Protein AF-A0A8H7DXT2-F1 (afdb_monomer_lite)

Organism: NCBI:txid364733

Foldseek 3Di:
DPDPPPPDDPVSVLVVLVVVQLVVLLVLLCVLLVVLVVVLVCQCPDDDPVSNVVCVVCVVVVSVVSSVVSSVQLSLQCLLLCQVVDPPDDPVNNVVSSVLSSQLVVLLVVLVVQQVVCVVVVHDRDAACASNDRVHHHDDLVVLLVPDPDDPDPVLNVLLVVQVVCCCPPVPLVVDDPRCSSSSSSSSNSVSVSVSVSVVVVVVVVVVVLVVLVVQLVVVCVVPNNVVSCVVRPHDDPDPDD

pLDDT: mean 84.99, std 12.22, range [34.53, 96.88]

Secondary structure (DSSP, 8-state):
--SSSSS--HHHHHHHHHHHHHHHHHHHHHHHTHHHHHHHHHHHH-S-HHHHHHHHHHTTHHHHHHHHHHHHHHHHHHHHTTTT-STT--HHHHHHHHHHHHHHHHHHHHHHHHHHHHHHHTPPPPP-B-SS-TTSBPPPHHHHHHTS---SSHHHHHHHHHHHHHHHHHT-TTTS-HHHHHHHHHHHHHHHHHHHHHHHHHHHHHHHHHHHHHHHHHHHHHHH-HHHHHHHSPPPPP----

Radius of gyration: 24.78 Å; chains: 1; bounding box: 60×45×76 Å

Sequence (242 aa):
DSITATTSSPLERLVSARKDRRDLLSRAALENCAFEHELQQTCFTAGSAAARARARMTMCREETKAFNRCYALQGKFLQALGYMSRSGSSDDDEERIQMHADKLYHRMMDYEAAVDRARRAGTPVPPLASVFEASRPSPSVQQLVELEPEPSSSGGRGLVEKKIRELQLRQGLEELPPHERELAVRAALQEAKMTYLYSEEMKEYAREMDGKRKERQRRLSRLVGEPIGRFVIPDPPPDQGR

Structure (mmCIF, N/CA/C/O backbone):
data_AF-A0A8H7DXT2-F1
#
_entry.id   AF-A0A8H7DXT2-F1
#
loop_
_atom_site.group_PDB
_atom_site.id
_atom_site.type_symbol
_atom_site.label_atom_id
_atom_site.label_alt_id
_atom_site.label_comp_id
_atom_site.label_asym_id
_atom_site.label_entity_id
_atom_site.label_seq_id
_atom_site.pdbx_PDB_ins_code
_atom_site.Cartn_x
_atom_site.Cartn_y
_atom_site.Cartn_z
_atom_site.occupancy
_atom_site.B_iso_or_equiv
_atom_site.auth_seq_id
_atom_site.auth_comp_id
_atom_site.auth_asym_id
_atom_site.auth_atom_id
_atom_site.pdbx_PDB_model_num
ATOM 1 N N . ASP A 1 1 ? -14.829 3.617 -26.866 1.00 37.56 1 ASP A N 1
ATOM 2 C CA . ASP A 1 1 ? -13.805 4.531 -26.311 1.00 37.56 1 ASP A CA 1
ATOM 3 C C . ASP A 1 1 ? -12.371 4.065 -26.583 1.00 37.56 1 ASP A C 1
ATOM 5 O O . ASP A 1 1 ? -11.654 3.712 -25.660 1.00 37.56 1 ASP A O 1
ATOM 9 N N . SER A 1 2 ? -11.919 4.043 -27.847 1.00 38.06 2 SER A N 1
ATOM 10 C CA . SER A 1 2 ? -10.643 3.397 -28.234 1.00 38.06 2 SER A CA 1
ATOM 11 C C . SER A 1 2 ? -9.581 4.333 -28.840 1.00 38.06 2 SER A C 1
ATOM 13 O O . SER A 1 2 ? -8.824 3.905 -29.709 1.00 38.06 2 SER A O 1
ATOM 15 N N . ILE A 1 3 ? -9.516 5.612 -28.442 1.00 44.31 3 ILE A N 1
ATOM 16 C CA . ILE A 1 3 ? -8.605 6.595 -29.084 1.00 44.31 3 ILE A CA 1
ATOM 17 C C . ILE A 1 3 ? -7.542 7.182 -28.127 1.00 44.31 3 ILE A C 1
ATOM 19 O O . ILE A 1 3 ? -6.693 7.958 -28.545 1.00 44.31 3 ILE A O 1
ATOM 23 N N . THR A 1 4 ? -7.473 6.769 -26.860 1.00 48.03 4 THR A N 1
ATOM 24 C CA . THR A 1 4 ? -6.449 7.274 -25.914 1.00 48.03 4 THR A CA 1
ATOM 25 C C . THR A 1 4 ? -5.217 6.377 -25.747 1.00 48.03 4 THR A C 1
ATOM 27 O O . THR A 1 4 ? -4.249 6.793 -25.117 1.00 48.03 4 THR A O 1
ATOM 30 N N . ALA A 1 5 ? -5.190 5.173 -26.329 1.00 48.84 5 ALA A N 1
ATOM 31 C CA . ALA A 1 5 ? -4.124 4.197 -26.072 1.00 48.84 5 ALA A CA 1
ATOM 32 C C . ALA A 1 5 ? -2.831 4.385 -26.902 1.00 48.84 5 ALA A C 1
ATOM 34 O O . ALA A 1 5 ? -1.834 3.723 -26.618 1.00 48.84 5 ALA A O 1
ATOM 35 N N . THR A 1 6 ? -2.797 5.266 -27.910 1.00 51.47 6 THR A N 1
ATOM 36 C CA . THR A 1 6 ? -1.750 5.198 -28.959 1.00 51.47 6 THR A CA 1
ATOM 37 C C . THR A 1 6 ? -0.654 6.274 -28.890 1.00 51.47 6 THR A C 1
ATOM 39 O O . THR A 1 6 ? 0.221 6.285 -29.750 1.00 51.47 6 THR A O 1
ATOM 42 N N . THR A 1 7 ? -0.627 7.166 -27.893 1.00 58.47 7 THR A N 1
ATOM 43 C CA . THR A 1 7 ? 0.374 8.263 -27.856 1.00 58.47 7 THR A CA 1
ATOM 44 C C . THR A 1 7 ? 1.426 8.163 -26.754 1.00 58.47 7 THR A C 1
ATOM 46 O O . THR A 1 7 ? 2.361 8.959 -26.765 1.00 58.47 7 THR A O 1
ATOM 49 N N . SER A 1 8 ? 1.320 7.220 -25.815 1.00 70.69 8 SER A N 1
ATOM 50 C CA . SER A 1 8 ? 2.284 7.124 -24.714 1.00 70.69 8 SER A CA 1
ATOM 51 C C . SER A 1 8 ? 3.566 6.399 -25.131 1.00 70.69 8 SER A C 1
ATOM 53 O O . SER A 1 8 ? 3.534 5.370 -25.814 1.00 70.69 8 SER A O 1
ATOM 55 N N . SER A 1 9 ? 4.722 6.921 -24.722 1.00 84.00 9 SER A N 1
ATOM 56 C CA . SER A 1 9 ? 6.011 6.245 -24.910 1.00 84.00 9 SER A CA 1
ATOM 57 C C . SER A 1 9 ? 6.075 4.941 -24.091 1.00 84.00 9 SER A C 1
ATOM 59 O O . SER A 1 9 ? 5.367 4.807 -23.090 1.00 84.00 9 SER A O 1
ATOM 61 N N . PRO A 1 10 ? 6.921 3.955 -24.454 1.00 84.06 10 PRO A N 1
ATOM 62 C CA . PRO A 1 10 ? 7.059 2.734 -23.656 1.00 84.06 10 PRO A CA 1
ATOM 63 C C . PRO A 1 10 ? 7.445 3.010 -22.193 1.00 84.06 10 PRO A C 1
ATOM 65 O O . PRO A 1 10 ? 6.931 2.350 -21.297 1.00 84.06 10 PRO A O 1
ATOM 68 N N . LEU A 1 11 ? 8.261 4.040 -21.941 1.00 86.06 11 LEU A N 1
ATOM 69 C CA . LEU A 1 11 ? 8.579 4.498 -20.587 1.00 86.06 11 LEU A CA 1
ATOM 70 C C . LEU A 1 11 ? 7.343 5.004 -19.837 1.00 86.06 11 LEU A C 1
ATOM 72 O O . LEU A 1 11 ? 7.128 4.643 -18.684 1.00 86.06 11 LEU A O 1
ATOM 76 N N . GLU A 1 12 ? 6.521 5.830 -20.484 1.00 86.94 12 GLU A N 1
ATOM 77 C CA . GLU A 1 12 ? 5.279 6.322 -19.884 1.00 86.94 12 GLU A CA 1
ATOM 78 C C . GLU A 1 12 ? 4.325 5.175 -19.564 1.00 86.94 12 GLU A C 1
ATOM 80 O O . GLU A 1 12 ? 3.683 5.211 -18.518 1.00 86.94 12 GLU A O 1
ATOM 85 N N . ARG A 1 13 ? 4.274 4.128 -20.396 1.00 86.69 13 ARG A N 1
ATOM 86 C CA . ARG A 1 13 ? 3.498 2.911 -20.106 1.00 86.69 13 ARG A CA 1
ATOM 87 C C . ARG A 1 13 ? 4.021 2.158 -18.884 1.00 86.69 13 ARG A C 1
ATOM 89 O O . ARG A 1 13 ? 3.226 1.770 -18.039 1.00 86.69 13 ARG A O 1
ATOM 96 N N . LEU A 1 14 ? 5.339 2.004 -18.744 1.00 85.94 14 LEU A N 1
ATOM 97 C CA . LEU A 1 14 ? 5.940 1.361 -17.566 1.00 85.94 14 LEU A CA 1
ATOM 98 C C . LEU A 1 14 ? 5.653 2.147 -16.276 1.00 85.94 14 LEU A C 1
ATOM 100 O O . LEU A 1 14 ? 5.284 1.574 -15.248 1.00 85.94 14 LEU A O 1
ATOM 104 N N . VAL A 1 15 ? 5.790 3.474 -16.329 1.00 88.44 15 VAL A N 1
ATOM 105 C CA . VAL A 1 15 ? 5.541 4.353 -15.177 1.00 88.44 15 VAL A CA 1
ATOM 106 C C . VAL A 1 15 ? 4.051 4.407 -14.827 1.00 88.44 15 VAL A C 1
ATOM 108 O O . VAL A 1 15 ? 3.703 4.297 -13.648 1.00 88.44 15 VAL A O 1
ATOM 111 N N . SER A 1 16 ? 3.172 4.545 -15.825 1.00 88.06 16 SER A N 1
ATOM 112 C CA . SER A 1 16 ? 1.715 4.546 -15.619 1.00 88.06 16 SER A CA 1
ATOM 113 C C . SER A 1 16 ? 1.228 3.214 -15.070 1.00 88.06 16 SER A C 1
ATOM 115 O O . SER A 1 16 ? 0.583 3.224 -14.033 1.00 88.06 16 SER A O 1
ATOM 117 N N . ALA A 1 17 ? 1.668 2.075 -15.612 1.00 86.00 17 ALA A N 1
ATOM 118 C CA . ALA A 1 17 ? 1.297 0.759 -15.087 1.00 86.00 17 ALA A CA 1
ATOM 119 C C . ALA A 1 17 ? 1.643 0.592 -13.595 1.00 86.00 17 ALA A C 1
ATOM 121 O O . ALA A 1 17 ? 0.887 -0.007 -12.827 1.00 86.00 17 ALA A O 1
ATOM 122 N N . ARG A 1 18 ? 2.778 1.145 -13.138 1.00 85.38 18 ARG A N 1
ATOM 123 C CA . ARG A 1 18 ? 3.129 1.146 -11.708 1.00 85.38 18 ARG A CA 1
ATOM 124 C C . ARG A 1 18 ? 2.197 2.035 -10.886 1.00 85.38 18 ARG A C 1
ATOM 126 O O . ARG A 1 18 ? 1.866 1.660 -9.761 1.00 85.38 18 ARG A O 1
ATOM 133 N N . LYS A 1 19 ? 1.832 3.208 -11.403 1.00 88.62 19 LYS A N 1
ATOM 134 C CA . LYS A 1 19 ? 0.911 4.134 -10.737 1.00 88.62 19 LYS A CA 1
ATOM 135 C C . LYS A 1 19 ? -0.495 3.540 -10.661 1.00 88.62 19 LYS A C 1
ATOM 137 O O . LYS A 1 19 ? -1.037 3.461 -9.566 1.00 88.62 19 LYS A O 1
ATOM 142 N N . ASP A 1 20 ? -1.006 3.032 -11.774 1.00 88.81 20 ASP A N 1
ATOM 143 C CA . ASP A 1 20 ? -2.335 2.432 -11.885 1.00 88.81 20 ASP A CA 1
ATOM 144 C C . ASP A 1 20 ? -2.491 1.270 -10.901 1.00 88.81 20 ASP A C 1
ATOM 146 O O . ASP A 1 20 ? -3.481 1.201 -10.180 1.00 88.81 20 ASP A O 1
ATOM 150 N N . ARG A 1 21 ? -1.458 0.426 -10.754 1.00 87.12 21 ARG A N 1
ATOM 151 C CA . ARG A 1 21 ? -1.446 -0.645 -9.745 1.00 87.12 21 ARG A CA 1
ATOM 152 C C . ARG A 1 21 ? -1.597 -0.122 -8.315 1.00 87.12 21 ARG A C 1
ATOM 154 O O . ARG A 1 21 ? -2.283 -0.737 -7.505 1.00 87.12 21 ARG A O 1
ATOM 161 N N . ARG A 1 22 ? -0.928 0.986 -7.977 1.00 88.06 22 ARG A N 1
ATOM 162 C CA . ARG A 1 22 ? -1.043 1.590 -6.639 1.00 88.06 22 ARG A CA 1
ATOM 163 C C . ARG A 1 22 ? -2.432 2.172 -6.425 1.00 88.06 22 ARG A C 1
ATOM 165 O O . ARG A 1 22 ? -2.999 1.961 -5.361 1.00 88.06 22 ARG A O 1
ATOM 172 N N . ASP A 1 23 ? -2.961 2.862 -7.427 1.00 91.25 23 ASP A N 1
ATOM 173 C CA . ASP A 1 23 ? -4.279 3.487 -7.354 1.00 91.25 23 ASP A CA 1
ATOM 174 C C . ASP A 1 23 ? -5.382 2.424 -7.221 1.00 91.25 23 ASP A C 1
ATOM 176 O O . ASP A 1 23 ? -6.296 2.588 -6.416 1.00 91.25 23 ASP A O 1
ATOM 180 N N . LEU A 1 24 ? -5.271 1.305 -7.939 1.00 90.31 24 LEU A N 1
ATOM 181 C CA . LEU A 1 24 ? -6.212 0.185 -7.854 1.00 90.31 24 LEU A CA 1
ATOM 182 C C . LEU A 1 24 ? -6.109 -0.570 -6.527 1.00 90.31 24 LEU A C 1
ATOM 184 O O . LEU A 1 24 ? -7.135 -0.839 -5.914 1.00 90.31 24 LEU A O 1
ATOM 188 N N . LEU A 1 25 ? -4.898 -0.820 -6.017 1.00 92.06 25 LEU A N 1
ATOM 189 C CA . LEU A 1 25 ? -4.721 -1.376 -4.670 1.00 92.06 25 LEU A CA 1
ATOM 190 C C . LEU A 1 25 ? -5.357 -0.472 -3.607 1.00 92.06 25 LEU A C 1
ATOM 192 O O . LEU A 1 25 ? -6.026 -0.959 -2.699 1.00 92.06 25 LEU A O 1
ATOM 196 N N . SER A 1 26 ? -5.175 0.844 -3.729 1.00 92.81 26 SER A N 1
ATOM 197 C CA . SER A 1 26 ? -5.815 1.821 -2.849 1.00 92.81 26 SER A CA 1
ATOM 198 C C . SER A 1 26 ? -7.339 1.793 -2.959 1.00 92.81 26 SER A C 1
ATOM 200 O O . SER A 1 26 ? -8.009 1.858 -1.934 1.00 92.81 26 SER A O 1
ATOM 202 N N . ARG A 1 27 ? -7.902 1.669 -4.164 1.00 93.62 27 ARG A N 1
ATOM 203 C CA . ARG A 1 27 ? -9.358 1.545 -4.352 1.00 93.62 27 ARG A CA 1
ATOM 204 C C . ARG A 1 27 ? -9.904 0.265 -3.727 1.00 93.62 27 ARG A C 1
ATOM 206 O O . ARG A 1 27 ? -10.811 0.359 -2.913 1.00 93.62 27 ARG A O 1
ATOM 213 N N . ALA A 1 28 ? -9.282 -0.878 -3.995 1.00 94.50 28 ALA A N 1
ATOM 214 C CA . ALA A 1 28 ? -9.661 -2.157 -3.400 1.00 94.50 28 ALA A CA 1
ATOM 215 C C . ALA A 1 28 ? -9.581 -2.129 -1.859 1.00 94.50 28 ALA A C 1
ATOM 217 O O . ALA A 1 28 ? -10.456 -2.637 -1.165 1.00 94.50 28 ALA A O 1
ATOM 218 N N . ALA A 1 29 ? -8.565 -1.469 -1.291 1.00 95.81 29 ALA A N 1
ATOM 219 C CA . ALA A 1 29 ? -8.479 -1.284 0.158 1.00 95.81 29 ALA A CA 1
ATOM 220 C C . ALA A 1 29 ? -9.603 -0.386 0.712 1.00 95.81 29 ALA A C 1
ATOM 222 O O . ALA A 1 29 ? -10.050 -0.609 1.833 1.00 95.81 29 ALA A O 1
ATOM 223 N N . LEU A 1 30 ? -10.059 0.624 -0.040 1.00 95.50 30 LEU A N 1
ATOM 224 C CA . LEU A 1 30 ? -11.216 1.445 0.343 1.00 95.50 30 LEU A CA 1
ATOM 225 C C . LEU A 1 30 ? -12.525 0.659 0.260 1.00 95.50 30 LEU A C 1
ATOM 227 O O . LEU A 1 30 ? -13.366 0.822 1.138 1.00 95.50 30 LEU A O 1
ATOM 231 N N . GLU A 1 31 ? -12.684 -0.185 -0.759 1.00 94.38 31 GLU A N 1
ATOM 232 C CA . GLU A 1 31 ? -13.850 -1.059 -0.932 1.00 94.38 31 GLU A CA 1
ATOM 233 C C . GLU A 1 31 ? -13.980 -2.031 0.247 1.00 94.38 31 GLU A C 1
ATOM 235 O O . GLU A 1 31 ? -15.042 -2.104 0.864 1.00 94.38 31 GLU A O 1
ATOM 240 N N . ASN A 1 32 ? -12.875 -2.665 0.655 1.00 95.06 32 ASN A N 1
ATOM 241 C CA . ASN A 1 32 ? -12.851 -3.531 1.838 1.00 95.06 32 ASN A CA 1
ATOM 242 C C . ASN A 1 32 ? -13.136 -2.778 3.155 1.00 95.06 32 ASN A C 1
ATOM 244 O O . ASN A 1 32 ? -13.603 -3.386 4.110 1.00 95.06 32 ASN A O 1
ATOM 248 N N . CYS A 1 33 ? -12.861 -1.471 3.220 1.00 96.75 33 CYS A N 1
ATOM 249 C CA . CYS A 1 33 ? -13.047 -0.633 4.415 1.00 96.75 33 CYS A CA 1
ATOM 250 C C . CYS A 1 33 ? -14.248 0.317 4.309 1.00 96.75 33 CYS A C 1
ATOM 252 O O . CYS A 1 33 ? -14.275 1.377 4.951 1.00 96.75 33 CYS A O 1
ATOM 254 N N . ALA A 1 34 ? -15.218 -0.007 3.449 1.00 95.75 34 ALA A N 1
ATOM 255 C CA . ALA A 1 34 ? -16.343 0.874 3.161 1.00 95.75 34 ALA A CA 1
ATOM 256 C C . ALA A 1 34 ? -17.169 1.191 4.419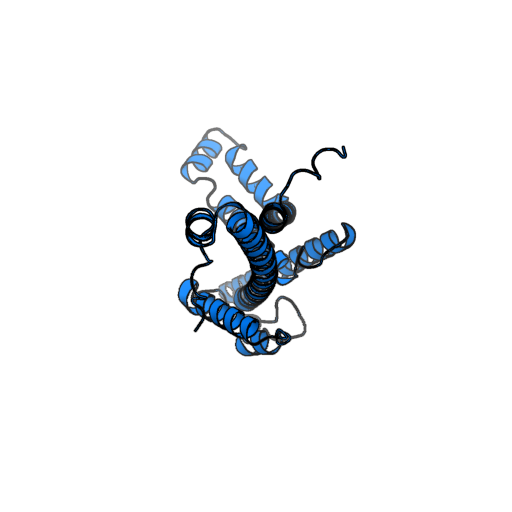 1.00 95.75 34 ALA A C 1
ATOM 258 O O . ALA A 1 34 ? -17.600 2.332 4.593 1.00 95.75 34 ALA A O 1
ATOM 259 N N . PHE A 1 35 ? -17.329 0.225 5.328 1.00 94.50 35 PHE A N 1
ATOM 260 C CA . PHE A 1 35 ? -18.087 0.406 6.568 1.00 94.50 35 PHE A CA 1
ATOM 261 C C . PHE A 1 35 ? -17.374 1.322 7.568 1.00 94.50 35 PHE A C 1
ATOM 263 O O . PHE A 1 35 ? -17.993 2.215 8.149 1.00 94.50 35 PHE A O 1
ATOM 270 N N . GLU A 1 36 ? -16.064 1.165 7.755 1.00 95.31 36 GLU A N 1
ATOM 271 C CA . GLU A 1 36 ? -15.268 2.051 8.607 1.00 95.31 36 GLU A CA 1
ATOM 272 C C . GLU A 1 36 ? -15.258 3.475 8.049 1.00 95.31 36 GLU A C 1
ATOM 274 O O . GLU A 1 36 ? -15.327 4.446 8.809 1.00 95.31 36 GLU A O 1
ATOM 279 N N . HIS A 1 37 ? -15.208 3.603 6.721 1.00 95.81 37 HIS A N 1
ATOM 280 C CA . HIS A 1 37 ? -15.310 4.891 6.053 1.00 95.81 37 HIS A CA 1
ATOM 281 C C . HIS A 1 37 ? -16.692 5.526 6.265 1.00 95.81 37 HIS A C 1
ATOM 283 O O . HIS A 1 37 ? -16.775 6.702 6.618 1.00 95.81 37 HIS A O 1
ATOM 289 N N . GLU A 1 38 ? -17.780 4.763 6.127 1.00 95.75 38 GLU A N 1
ATOM 290 C CA . GLU A 1 38 ? -19.138 5.238 6.415 1.00 95.75 38 GLU A CA 1
ATOM 291 C C . GLU A 1 38 ? -19.276 5.701 7.871 1.00 95.75 38 GLU A C 1
ATOM 293 O O . GLU A 1 38 ? -19.819 6.780 8.125 1.00 95.75 38 GLU A O 1
ATOM 298 N N . LEU A 1 39 ? -18.741 4.942 8.831 1.00 94.38 39 LEU A N 1
ATOM 299 C CA . LEU A 1 39 ? -18.770 5.304 10.248 1.00 94.38 39 LEU A CA 1
ATOM 300 C C . LEU A 1 39 ? -18.019 6.618 10.509 1.00 94.38 39 LEU A C 1
ATOM 302 O O . LEU A 1 39 ? -18.514 7.494 11.225 1.00 94.38 39 LEU A O 1
ATOM 306 N N . GLN A 1 40 ? -16.856 6.793 9.878 1.00 94.50 40 GLN A N 1
ATOM 307 C CA . GLN A 1 40 ? -16.091 8.036 9.944 1.00 94.50 40 GLN A CA 1
ATOM 308 C C . GLN A 1 40 ? -16.882 9.219 9.367 1.00 94.50 40 GLN A C 1
ATOM 310 O O . GLN A 1 40 ? -16.983 10.265 10.015 1.00 94.50 40 GLN A O 1
ATOM 315 N N . GLN A 1 41 ? -17.477 9.065 8.181 1.00 93.56 41 GLN A N 1
ATOM 316 C CA . GLN A 1 41 ? -18.292 10.114 7.555 1.00 93.56 41 GLN A CA 1
ATOM 317 C C . GLN A 1 41 ? -19.530 10.449 8.392 1.00 93.56 41 GLN A C 1
ATOM 319 O O . GLN A 1 41 ? -19.884 11.621 8.570 1.00 93.56 41 GLN A O 1
ATOM 324 N N . THR A 1 42 ? -20.160 9.427 8.963 1.00 93.75 42 THR A N 1
ATOM 325 C CA . THR A 1 42 ? -21.311 9.570 9.854 1.00 93.75 42 THR A CA 1
ATOM 326 C C . THR A 1 42 ? -20.928 10.351 11.106 1.00 93.75 42 THR A C 1
ATOM 328 O O . THR A 1 42 ? -21.669 11.245 11.500 1.00 93.75 42 THR A O 1
ATOM 331 N N . CYS A 1 43 ? -19.748 10.129 11.691 1.00 93.25 43 CYS A N 1
ATOM 332 C CA . CYS A 1 43 ? -19.295 10.919 12.840 1.00 93.25 43 CYS A CA 1
ATOM 333 C C . CYS A 1 43 ? -19.206 12.427 12.530 1.00 93.25 43 CYS A C 1
ATOM 335 O O . CYS A 1 43 ? -19.589 13.259 13.358 1.00 93.25 43 CYS A O 1
ATOM 337 N N . PHE A 1 44 ? -18.758 12.808 11.330 1.00 91.81 44 PHE A N 1
ATOM 338 C CA . PHE A 1 44 ? -18.662 14.222 10.952 1.00 91.81 44 PHE A CA 1
ATOM 339 C C . PHE A 1 44 ? -20.014 14.867 10.634 1.00 91.81 44 PHE A C 1
ATOM 341 O O . PHE A 1 44 ? -20.178 16.081 10.814 1.00 91.81 44 PHE A O 1
ATOM 348 N N . THR A 1 45 ? -20.969 14.083 10.136 1.00 89.56 45 THR A N 1
ATOM 349 C CA . THR A 1 45 ? -22.216 14.608 9.563 1.00 89.56 45 THR A CA 1
ATOM 350 C C . THR A 1 45 ? -23.440 14.407 10.454 1.00 89.56 45 THR A C 1
ATOM 352 O O . THR A 1 45 ? -24.348 15.242 10.427 1.00 89.56 45 THR A O 1
ATOM 355 N N . ALA A 1 46 ? -23.468 13.366 11.285 1.00 85.25 46 ALA A N 1
ATOM 356 C CA . ALA A 1 46 ? -24.640 12.978 12.057 1.00 85.25 46 ALA A CA 1
ATOM 357 C C . ALA A 1 46 ? -24.746 13.680 13.424 1.00 85.25 46 ALA A C 1
ATOM 359 O O . ALA A 1 46 ? -23.773 14.143 14.021 1.00 85.25 46 ALA A O 1
ATOM 360 N N . GLY A 1 47 ? -25.975 13.724 13.947 1.00 83.75 47 GLY A N 1
ATOM 361 C CA . GLY A 1 47 ? -26.273 14.122 15.323 1.00 83.75 47 GLY A CA 1
ATOM 362 C C . GLY A 1 47 ? -26.610 15.603 15.551 1.00 83.75 47 GLY A C 1
ATOM 363 O O . GLY A 1 47 ? -26.719 16.430 14.638 1.00 83.75 47 GLY A O 1
ATOM 364 N N . SER A 1 48 ? -26.817 15.935 16.829 1.00 87.81 48 SER A N 1
ATOM 365 C CA . SER A 1 48 ? -27.149 17.290 17.286 1.00 87.81 48 SER A CA 1
ATOM 366 C C . SER A 1 48 ? -25.998 18.277 17.045 1.00 87.81 48 SER A C 1
ATOM 368 O O . SER A 1 48 ? -24.856 17.889 16.803 1.00 87.81 48 SER A O 1
ATOM 370 N N . ALA A 1 49 ? -26.268 19.583 17.139 1.00 90.00 49 ALA A N 1
ATOM 371 C CA . ALA A 1 49 ? -25.225 20.604 16.995 1.00 90.00 49 ALA A CA 1
ATOM 372 C C . ALA A 1 49 ? -24.066 20.410 17.996 1.00 90.00 49 ALA A C 1
ATOM 374 O O . ALA A 1 49 ? -22.906 20.598 17.632 1.00 90.00 49 ALA A O 1
ATOM 375 N N . ALA A 1 50 ? -24.368 19.960 19.219 1.00 88.69 50 ALA A N 1
ATOM 376 C CA . ALA A 1 50 ? -23.367 19.624 20.230 1.00 88.69 50 ALA A CA 1
ATOM 377 C C . ALA A 1 50 ? -22.535 18.387 19.845 1.00 88.69 50 ALA A C 1
ATOM 379 O O . ALA A 1 50 ? -21.318 18.389 20.024 1.00 88.69 50 ALA A O 1
ATOM 380 N N . ALA A 1 51 ? -23.164 17.357 19.264 1.00 86.94 51 ALA A N 1
ATOM 381 C CA . ALA A 1 51 ? -22.459 16.175 18.767 1.00 86.94 51 ALA A CA 1
ATOM 382 C C . ALA A 1 51 ? -21.510 16.533 17.614 1.00 86.94 51 ALA A C 1
ATOM 384 O O . ALA A 1 51 ? -20.334 16.184 17.663 1.00 86.94 51 ALA A O 1
ATOM 385 N N . ARG A 1 52 ? -21.968 17.337 16.647 1.00 89.06 52 ARG A N 1
ATOM 386 C CA . ARG A 1 52 ? -21.129 17.831 15.541 1.00 89.06 52 ARG A CA 1
ATOM 387 C C . ARG A 1 52 ? -19.994 18.739 16.017 1.00 89.06 52 ARG A C 1
ATOM 389 O O . ARG A 1 52 ? -18.896 18.690 15.468 1.00 89.06 52 ARG A O 1
ATOM 396 N N . ALA A 1 53 ? -20.226 19.553 17.049 1.00 90.44 53 ALA A N 1
ATOM 397 C CA . ALA A 1 53 ? -19.166 20.340 17.675 1.00 90.44 53 ALA A CA 1
ATOM 398 C C . ALA A 1 53 ? -18.107 19.429 18.318 1.00 90.44 53 ALA A C 1
ATOM 400 O O . ALA A 1 53 ? -16.919 19.594 18.047 1.00 90.44 53 ALA A O 1
ATOM 401 N N . ARG A 1 54 ? -18.527 18.412 19.083 1.00 89.12 54 ARG A N 1
ATOM 402 C CA . ARG A 1 54 ? -17.619 17.418 19.678 1.00 89.12 54 ARG A CA 1
ATOM 403 C C . ARG A 1 54 ? -16.850 16.627 18.615 1.00 89.12 54 ARG A C 1
ATOM 405 O O . ARG A 1 54 ? -15.643 16.441 18.765 1.00 89.12 54 ARG A O 1
ATOM 412 N N . ALA A 1 55 ? -17.516 16.205 17.544 1.00 90.69 55 ALA A N 1
ATOM 413 C CA . ALA A 1 55 ? -16.907 15.497 16.422 1.00 90.69 55 ALA A CA 1
ATOM 414 C C . ALA A 1 55 ? -15.799 16.331 15.765 1.00 90.69 55 ALA A C 1
ATOM 416 O O . ALA A 1 55 ? -14.699 15.832 15.565 1.00 90.69 55 ALA A O 1
ATOM 417 N N . ARG A 1 56 ? -16.034 17.630 15.531 1.00 88.88 56 ARG A N 1
ATOM 418 C CA . ARG A 1 56 ? -15.008 18.554 15.011 1.00 88.88 56 ARG A CA 1
ATOM 419 C C . ARG A 1 56 ? -13.877 18.813 16.001 1.00 88.88 56 ARG A C 1
ATOM 421 O O . ARG A 1 56 ? -12.724 18.843 15.597 1.00 88.88 56 ARG A O 1
ATOM 428 N N . MET A 1 57 ? -14.180 18.966 17.290 1.00 92.75 57 MET A N 1
ATOM 429 C CA . MET A 1 57 ? -13.151 19.172 18.320 1.00 92.75 57 MET A CA 1
ATOM 430 C C . MET A 1 57 ? -12.235 17.956 18.483 1.00 92.75 57 MET A C 1
ATOM 432 O O . MET A 1 57 ? -11.045 18.106 18.733 1.00 92.75 57 MET A O 1
ATOM 436 N N . THR A 1 58 ? -12.789 16.752 18.354 1.00 92.19 58 THR A N 1
ATOM 437 C CA . THR A 1 58 ? -12.040 15.491 18.474 1.00 92.19 58 THR A CA 1
ATOM 438 C C . THR A 1 58 ? -11.566 14.947 17.131 1.00 92.19 58 THR A C 1
ATOM 440 O O . THR A 1 58 ? -10.841 13.958 17.110 1.00 92.19 58 THR A O 1
ATOM 443 N N . MET A 1 59 ? -11.961 15.579 16.023 1.00 92.69 59 MET A N 1
ATOM 444 C CA . MET A 1 59 ? -11.723 15.128 14.651 1.00 92.69 59 MET A CA 1
ATOM 445 C C . MET A 1 59 ? -12.115 13.662 14.416 1.00 92.69 59 MET A C 1
ATOM 447 O O . MET A 1 59 ? -11.413 12.951 13.701 1.00 92.69 59 MET A O 1
ATOM 451 N N . CYS A 1 60 ? -13.205 13.198 15.044 1.00 94.06 60 CYS A N 1
ATOM 452 C CA . CYS A 1 60 ? -13.661 11.803 14.961 1.00 94.06 60 CYS A CA 1
ATOM 453 C C . CYS A 1 60 ? -12.510 10.807 15.167 1.00 94.06 60 CYS A C 1
ATOM 455 O O . CYS A 1 60 ? -12.229 9.965 14.313 1.00 94.06 60 CYS A O 1
ATOM 457 N N . ARG A 1 61 ? -11.734 11.000 16.244 1.00 94.31 61 ARG A N 1
ATOM 458 C CA . ARG A 1 61 ? -10.443 10.325 16.441 1.00 94.31 61 ARG A CA 1
ATOM 459 C C . ARG A 1 61 ? -10.552 8.802 16.418 1.00 94.31 61 ARG A C 1
ATOM 461 O O . ARG A 1 61 ? -9.664 8.163 15.861 1.00 94.31 61 ARG A O 1
ATOM 468 N N . GLU A 1 62 ? -11.594 8.236 17.018 1.00 93.75 62 GLU A N 1
ATOM 469 C CA . GLU A 1 62 ? -11.760 6.781 17.113 1.00 93.75 62 GLU A CA 1
ATOM 470 C C . GLU A 1 62 ? -12.146 6.181 15.758 1.00 93.75 62 GLU A C 1
ATOM 472 O O . GLU A 1 62 ? -11.493 5.251 15.288 1.00 93.75 62 GLU A O 1
ATOM 477 N N . GLU A 1 63 ? -13.122 6.776 15.077 1.00 94.38 63 GLU A N 1
ATOM 478 C CA . GLU A 1 63 ? -13.590 6.352 13.757 1.00 94.38 63 GLU A CA 1
ATOM 479 C C . GLU A 1 63 ? -12.489 6.532 12.704 1.00 94.38 63 GLU A C 1
ATOM 481 O O . GLU A 1 63 ? -12.222 5.639 11.905 1.00 94.38 63 GLU A O 1
ATOM 486 N N . THR A 1 64 ? -11.760 7.650 12.763 1.00 95.44 64 THR A N 1
ATOM 487 C CA . THR A 1 64 ? -10.602 7.915 11.898 1.00 95.44 64 THR A CA 1
ATOM 488 C C . THR A 1 64 ? -9.474 6.922 12.150 1.00 95.44 64 THR A C 1
ATOM 490 O O . THR A 1 64 ? -8.827 6.466 11.208 1.00 95.44 64 THR A O 1
ATOM 493 N N . LYS A 1 65 ? -9.218 6.560 13.412 1.00 95.38 65 LYS A N 1
ATOM 494 C CA . LYS A 1 65 ? -8.217 5.544 13.751 1.00 95.38 65 LYS A CA 1
ATOM 495 C C . LYS A 1 65 ? -8.630 4.171 13.220 1.00 95.38 65 LYS A C 1
ATOM 497 O O . LYS A 1 65 ? -7.773 3.480 12.673 1.00 95.38 65 LYS A O 1
ATOM 502 N N . ALA A 1 66 ? -9.902 3.795 13.353 1.00 94.69 66 ALA A N 1
ATOM 503 C CA . ALA A 1 66 ? -10.433 2.539 12.830 1.00 94.69 66 ALA A CA 1
ATOM 504 C C . ALA A 1 66 ? -10.316 2.471 11.300 1.00 94.69 66 ALA A C 1
ATOM 506 O O . ALA A 1 66 ? -9.718 1.529 10.782 1.00 94.69 66 ALA A O 1
ATOM 507 N N . PHE A 1 67 ? -10.760 3.515 10.593 1.00 96.50 67 PHE A N 1
ATOM 508 C CA . PHE A 1 67 ? -10.649 3.608 9.137 1.00 96.50 67 PHE A CA 1
ATOM 509 C C . PHE A 1 67 ? -9.195 3.550 8.657 1.00 96.50 67 PHE A C 1
ATOM 511 O O . PHE A 1 67 ? -8.850 2.702 7.836 1.00 96.50 67 PHE A O 1
ATOM 518 N N . ASN A 1 68 ? -8.310 4.387 9.211 1.00 95.81 68 ASN A N 1
ATOM 519 C CA . ASN A 1 68 ? -6.898 4.399 8.818 1.00 95.81 68 ASN A CA 1
ATOM 520 C C . ASN A 1 68 ? -6.231 3.041 9.052 1.00 95.81 68 ASN A C 1
ATOM 522 O O . ASN A 1 68 ? -5.384 2.615 8.266 1.00 95.81 68 ASN A O 1
ATOM 526 N N . ARG A 1 69 ? -6.610 2.363 10.139 1.00 94.56 69 ARG A N 1
ATOM 527 C CA . ARG A 1 69 ? -6.113 1.032 10.464 1.00 94.56 69 ARG A CA 1
ATOM 528 C C . ARG A 1 69 ? -6.608 -0.012 9.470 1.00 94.56 69 ARG A C 1
ATOM 530 O O . ARG A 1 69 ? -5.779 -0.767 8.967 1.00 94.56 69 ARG A O 1
ATOM 537 N N . CYS A 1 70 ? -7.909 -0.041 9.178 1.00 96.62 70 CYS A N 1
ATOM 538 C CA . CYS A 1 70 ? -8.469 -0.923 8.158 1.00 96.62 70 CYS A CA 1
ATOM 539 C C . CYS A 1 70 ? -7.754 -0.696 6.823 1.00 96.62 70 CYS A C 1
ATOM 541 O O . CYS A 1 70 ? -7.148 -1.620 6.286 1.00 96.62 70 CYS A O 1
ATOM 543 N N . TYR A 1 71 ? -7.700 0.554 6.358 1.00 96.88 71 TYR A N 1
ATOM 544 C CA . TYR A 1 71 ? -7.118 0.914 5.068 1.00 96.88 71 TYR A CA 1
ATOM 545 C C . TYR A 1 71 ? -5.640 0.506 4.951 1.00 96.88 71 TYR A C 1
ATOM 547 O O . TYR A 1 71 ? -5.223 -0.093 3.957 1.00 96.88 71 TYR A O 1
ATOM 555 N N . ALA A 1 72 ? -4.839 0.770 5.989 1.00 94.75 72 ALA A N 1
ATOM 556 C CA . ALA A 1 72 ? -3.425 0.406 5.998 1.00 94.75 72 ALA A CA 1
ATOM 557 C C . ALA A 1 72 ? -3.201 -1.116 6.002 1.00 94.75 72 ALA A C 1
ATOM 559 O O . ALA A 1 72 ? -2.286 -1.604 5.334 1.00 94.75 72 ALA A O 1
ATOM 560 N N . LEU A 1 73 ? -4.008 -1.871 6.752 1.00 95.25 73 LEU A N 1
ATOM 561 C CA . LEU A 1 73 ? -3.878 -3.326 6.841 1.00 95.25 73 LEU A CA 1
ATOM 562 C C . LEU A 1 73 ? -4.411 -4.021 5.588 1.00 95.25 73 LEU A C 1
ATOM 564 O O . LEU A 1 73 ? -3.718 -4.884 5.055 1.00 95.25 73 LEU A O 1
ATOM 568 N N . GLN A 1 74 ? -5.569 -3.608 5.072 1.00 96.44 74 GLN A N 1
ATOM 569 C CA . GLN A 1 74 ? -6.134 -4.128 3.824 1.00 96.44 74 GLN A CA 1
ATOM 570 C C . GLN A 1 74 ? -5.184 -3.890 2.649 1.00 96.44 74 GLN A C 1
ATOM 572 O O . GLN A 1 74 ? -4.903 -4.817 1.892 1.00 96.44 74 GLN A O 1
ATOM 577 N N . GLY A 1 75 ? -4.573 -2.703 2.558 1.00 95.56 75 GLY A N 1
ATOM 578 C CA . GLY A 1 75 ? -3.533 -2.437 1.563 1.00 95.56 75 GLY A CA 1
ATOM 579 C C . GLY A 1 75 ? -2.353 -3.413 1.659 1.00 95.56 75 GLY A C 1
ATOM 580 O O . GLY A 1 75 ? -1.896 -3.932 0.641 1.00 95.56 75 GLY A O 1
ATOM 581 N N . LYS A 1 76 ? -1.894 -3.737 2.878 1.00 94.88 76 LYS A N 1
ATOM 582 C CA . LYS A 1 76 ? -0.841 -4.746 3.091 1.00 94.88 76 LYS A CA 1
ATOM 583 C C . LYS A 1 76 ? -1.307 -6.163 2.761 1.00 94.88 76 LYS A C 1
ATOM 585 O O . LYS A 1 76 ? -0.503 -6.925 2.235 1.00 94.88 76 LYS A O 1
ATOM 590 N N . PHE A 1 77 ? -2.557 -6.532 3.050 1.00 96.44 77 PHE A N 1
ATOM 591 C CA . PHE A 1 77 ? -3.091 -7.858 2.720 1.00 96.44 77 PHE A CA 1
ATOM 592 C C . PHE A 1 77 ? -3.195 -8.047 1.212 1.00 96.44 77 PHE A C 1
ATOM 594 O O . PHE A 1 77 ? -2.664 -9.024 0.690 1.00 96.44 77 PHE A O 1
ATOM 601 N N . LEU A 1 78 ? -3.787 -7.082 0.506 1.00 95.50 78 LEU A N 1
ATOM 602 C CA . LEU A 1 78 ? -3.857 -7.070 -0.955 1.00 95.50 78 LEU A CA 1
ATOM 603 C C . LEU A 1 78 ? -2.455 -7.140 -1.568 1.00 95.50 78 LEU A C 1
ATOM 605 O O . LEU A 1 78 ? -2.201 -7.948 -2.462 1.00 95.50 78 LEU A O 1
ATOM 609 N N . GLN A 1 79 ? -1.513 -6.355 -1.036 1.00 93.19 79 GLN A N 1
ATOM 610 C CA . GLN A 1 79 ? -0.117 -6.407 -1.453 1.00 93.19 79 GLN A CA 1
ATOM 611 C C . GLN A 1 79 ? 0.498 -7.789 -1.208 1.00 93.19 79 GLN A C 1
ATOM 613 O O . GLN A 1 79 ? 1.063 -8.359 -2.131 1.00 93.19 79 GLN A O 1
ATOM 618 N N . ALA A 1 80 ? 0.373 -8.354 -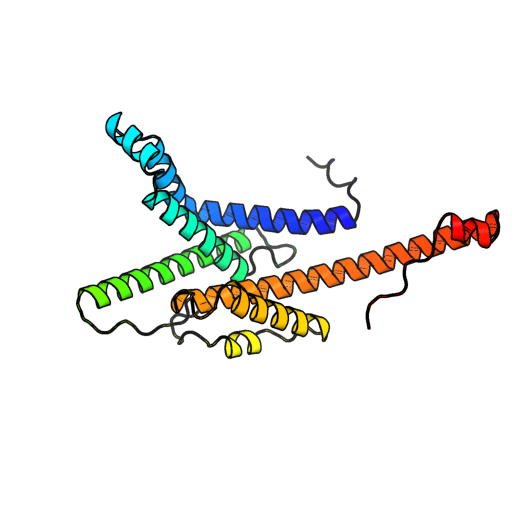0.006 1.00 93.00 80 ALA A N 1
ATOM 619 C CA . ALA A 1 80 ? 0.933 -9.659 0.350 1.00 93.00 80 ALA A CA 1
ATOM 620 C C . ALA A 1 80 ? 0.333 -10.816 -0.467 1.00 93.00 80 ALA A C 1
ATOM 622 O O . ALA A 1 80 ? 1.033 -11.780 -0.764 1.00 93.00 80 ALA A O 1
ATOM 623 N N . LEU A 1 81 ? -0.939 -10.715 -0.858 1.00 92.25 81 LEU A N 1
ATOM 624 C CA . LEU A 1 81 ? -1.615 -11.679 -1.733 1.00 92.25 81 LEU A CA 1
ATOM 625 C C . LEU A 1 81 ? -1.262 -11.496 -3.217 1.00 92.25 81 LEU A C 1
ATOM 627 O O . LEU A 1 81 ? -1.663 -12.303 -4.052 1.00 92.25 81 LEU A O 1
ATOM 631 N N . GLY A 1 82 ? -0.504 -10.452 -3.558 1.00 88.25 82 GLY A N 1
ATOM 632 C CA . GLY A 1 82 ? -0.091 -10.177 -4.926 1.00 88.25 82 GLY A CA 1
ATOM 633 C C . GLY A 1 82 ? -1.209 -9.627 -5.806 1.00 88.25 82 GLY A C 1
ATOM 634 O O . GLY A 1 82 ? -1.192 -9.881 -7.014 1.00 88.25 82 GLY A O 1
ATOM 635 N N . TYR A 1 83 ? -2.139 -8.857 -5.234 1.00 86.31 83 TYR A N 1
ATOM 636 C CA . TYR A 1 83 ? -3.147 -8.117 -5.994 1.00 86.31 83 TYR A CA 1
ATOM 637 C C . TYR A 1 83 ? -2.475 -7.354 -7.147 1.00 86.31 83 TYR A C 1
ATOM 639 O O . TYR A 1 83 ? -1.504 -6.619 -6.939 1.00 86.31 83 TYR A O 1
ATOM 647 N N . MET A 1 84 ? -2.934 -7.606 -8.378 1.00 74.88 84 MET A N 1
ATOM 648 C CA . MET A 1 84 ? -2.399 -7.014 -9.614 1.00 74.88 84 MET A CA 1
ATOM 649 C C . MET A 1 84 ? -0.896 -7.226 -9.890 1.00 74.88 84 MET A C 1
ATOM 651 O O . MET A 1 84 ? -0.261 -6.472 -10.638 1.00 74.88 84 MET A O 1
ATOM 655 N N . SER A 1 85 ? -0.293 -8.255 -9.294 1.00 73.56 85 SER A N 1
ATOM 656 C CA . SER A 1 85 ? 1.073 -8.678 -9.633 1.00 73.56 85 SER A CA 1
ATOM 657 C C . SER A 1 85 ? 1.134 -9.557 -10.887 1.00 73.56 85 SER A C 1
ATOM 659 O O . SER A 1 85 ? 2.198 -9.679 -11.492 1.00 73.56 85 SER A O 1
ATOM 661 N N . ARG A 1 86 ? 0.000 -10.143 -11.300 1.00 70.00 86 ARG A N 1
ATOM 662 C CA . ARG A 1 86 ? -0.110 -11.029 -12.464 1.00 70.00 86 ARG A CA 1
ATOM 663 C C . ARG A 1 86 ? -0.725 -10.289 -13.653 1.00 70.00 86 ARG A C 1
ATOM 665 O O . ARG A 1 86 ? -1.859 -9.815 -13.577 1.00 70.00 86 ARG A O 1
ATOM 672 N N . SER A 1 87 ? 0.017 -10.210 -14.755 1.00 66.94 87 SER A N 1
ATOM 673 C CA . SER A 1 87 ? -0.476 -9.658 -16.022 1.00 66.94 87 SER A CA 1
ATOM 674 C C . SER A 1 87 ? -1.686 -10.458 -16.515 1.00 66.94 87 SER A C 1
ATOM 676 O O . SER A 1 87 ? -1.609 -11.683 -16.598 1.00 66.94 87 SER A O 1
ATOM 678 N N . GLY A 1 88 ? -2.790 -9.777 -16.839 1.00 68.19 88 GLY A N 1
ATOM 679 C CA . GLY A 1 88 ? -4.024 -10.421 -17.308 1.00 68.19 88 GLY A CA 1
ATOM 680 C C . GLY A 1 88 ? -4.863 -11.081 -16.207 1.00 68.19 88 GLY A C 1
ATOM 681 O O . GLY A 1 88 ? -5.545 -12.063 -16.484 1.00 68.19 88 GLY A O 1
ATOM 682 N N . SER A 1 89 ? -4.789 -10.587 -14.966 1.00 76.69 89 SER A N 1
ATOM 683 C CA . SER A 1 89 ? -5.755 -10.970 -13.925 1.00 76.69 89 SER A CA 1
ATOM 684 C C . SER A 1 89 ? -7.169 -10.594 -14.377 1.00 76.69 89 SER A C 1
ATOM 686 O O . SER A 1 89 ? -7.362 -9.522 -14.946 1.00 76.69 89 SER A O 1
ATOM 688 N N . SER A 1 90 ? -8.122 -11.505 -14.192 1.00 84.06 90 SER A N 1
ATOM 689 C CA . SER A 1 90 ? -9.540 -11.238 -14.457 1.00 84.06 90 SER A CA 1
ATOM 690 C C . SER A 1 90 ? -10.189 -10.541 -13.262 1.00 84.06 90 SER A C 1
ATOM 692 O O . SER A 1 90 ? -9.702 -10.695 -12.140 1.00 84.06 90 SER A O 1
ATOM 694 N N . ASP A 1 91 ? -11.304 -9.844 -13.484 1.00 85.75 91 ASP A N 1
ATOM 695 C CA . ASP A 1 91 ? -12.096 -9.233 -12.406 1.00 85.75 91 ASP A CA 1
ATOM 696 C C . ASP A 1 91 ? -12.467 -10.275 -11.329 1.00 85.75 91 ASP A C 1
ATOM 698 O O . ASP A 1 91 ? -12.325 -10.012 -10.138 1.00 85.75 91 ASP A O 1
ATOM 702 N N . ASP A 1 92 ? -12.797 -11.509 -11.734 1.00 88.38 92 ASP A N 1
ATOM 703 C CA . ASP A 1 92 ? -13.071 -12.631 -10.822 1.00 88.38 92 ASP A CA 1
ATOM 704 C C . ASP A 1 92 ? -11.853 -13.023 -9.959 1.00 88.38 92 ASP A C 1
ATOM 706 O O . ASP A 1 92 ? -11.991 -13.400 -8.792 1.00 88.38 92 ASP A O 1
ATOM 710 N N . ASP A 1 93 ? -10.638 -13.000 -10.522 1.00 88.25 93 ASP A N 1
ATOM 711 C CA . ASP A 1 93 ? -9.415 -13.287 -9.760 1.00 88.25 93 ASP A CA 1
ATOM 712 C C . ASP A 1 93 ? -9.132 -12.180 -8.743 1.00 88.25 93 ASP A C 1
ATOM 714 O O . ASP A 1 93 ? -8.702 -12.454 -7.618 1.00 88.25 93 ASP A O 1
ATOM 718 N N . GLU A 1 94 ? -9.373 -10.935 -9.142 1.00 88.69 94 GLU A N 1
ATOM 719 C CA . GLU A 1 94 ? -9.214 -9.762 -8.297 1.00 88.69 94 GLU A CA 1
ATOM 720 C C . GLU A 1 94 ? -10.219 -9.763 -7.142 1.00 88.69 94 GLU A C 1
ATOM 722 O O . GLU A 1 94 ? -9.803 -9.617 -5.990 1.00 88.69 94 GLU A O 1
ATOM 727 N N . GLU A 1 95 ? -11.494 -10.050 -7.407 1.00 90.94 95 GLU A N 1
ATOM 728 C CA . GLU A 1 95 ? -12.539 -10.187 -6.386 1.00 90.94 95 GLU A CA 1
ATOM 729 C C . GLU A 1 95 ? -12.208 -11.309 -5.389 1.00 90.94 95 GLU A C 1
ATOM 731 O O . GLU A 1 95 ? -12.321 -11.132 -4.174 1.00 90.94 95 GLU A O 1
ATOM 736 N N . ARG A 1 96 ? -11.693 -12.456 -5.858 1.00 93.25 96 ARG A N 1
ATOM 737 C CA . ARG A 1 96 ? -11.220 -13.532 -4.963 1.00 93.25 96 ARG A CA 1
ATOM 738 C C . ARG A 1 96 ? -10.096 -13.074 -4.043 1.00 93.25 96 ARG A C 1
ATOM 740 O O . ARG A 1 96 ? -10.076 -13.465 -2.874 1.00 93.25 96 ARG A O 1
ATOM 747 N N . ILE A 1 97 ? -9.152 -12.281 -4.551 1.00 93.62 97 ILE A N 1
ATOM 748 C CA . ILE A 1 97 ? -8.067 -11.728 -3.733 1.00 93.62 97 ILE A CA 1
ATOM 749 C C . ILE A 1 97 ? -8.627 -10.729 -2.717 1.00 93.62 97 ILE A C 1
ATOM 751 O O . ILE A 1 97 ? -8.231 -10.796 -1.554 1.00 93.62 97 ILE A O 1
ATOM 755 N N . GLN A 1 98 ? -9.557 -9.858 -3.115 1.00 93.69 98 GLN A N 1
ATOM 756 C CA . GLN A 1 98 ? -10.202 -8.906 -2.207 1.00 93.69 98 GLN A CA 1
ATOM 757 C C . GLN A 1 98 ? -10.963 -9.618 -1.080 1.00 93.69 98 GLN A C 1
ATOM 759 O O . GLN A 1 98 ? -10.705 -9.340 0.092 1.00 93.69 98 GLN A O 1
ATOM 764 N N . MET A 1 99 ? -11.798 -10.610 -1.409 1.00 94.56 99 MET A N 1
ATOM 765 C CA . MET A 1 99 ? -12.509 -11.434 -0.422 1.00 94.56 99 MET A CA 1
ATOM 766 C C . MET A 1 99 ? -11.546 -12.181 0.510 1.00 94.56 99 MET A C 1
ATOM 768 O O . MET A 1 99 ? -11.803 -12.330 1.706 1.00 94.56 99 MET A O 1
ATOM 772 N N . HIS A 1 100 ? -10.418 -12.668 -0.018 1.00 95.44 100 HIS A N 1
ATOM 773 C CA . HIS A 1 100 ? -9.413 -13.333 0.804 1.00 95.44 100 HIS A CA 1
ATOM 774 C C . HIS A 1 100 ? -8.707 -12.339 1.736 1.00 95.44 100 HIS A C 1
ATOM 776 O O . HIS A 1 100 ? -8.545 -12.641 2.917 1.00 95.44 100 HIS A O 1
ATOM 782 N N . ALA A 1 101 ? -8.334 -11.156 1.246 1.00 95.94 101 ALA A N 1
ATOM 783 C CA . ALA A 1 101 ? -7.763 -10.092 2.069 1.00 95.94 101 ALA A CA 1
ATOM 784 C C . ALA A 1 101 ? -8.706 -9.723 3.220 1.00 95.94 101 ALA A C 1
ATOM 786 O O . ALA A 1 101 ? -8.277 -9.683 4.375 1.00 95.94 101 ALA A O 1
ATOM 787 N N . ASP A 1 102 ? -9.996 -9.570 2.921 1.00 95.06 102 ASP A N 1
ATOM 788 C CA . ASP A 1 102 ? -11.007 -9.241 3.917 1.00 95.06 102 ASP A CA 1
ATOM 789 C C . ASP A 1 102 ? -11.168 -10.326 4.991 1.00 95.06 102 ASP A C 1
ATOM 791 O O . ASP A 1 102 ? -11.139 -10.051 6.195 1.00 95.06 102 ASP A O 1
ATOM 795 N N . LYS A 1 103 ? -11.211 -11.594 4.573 1.00 95.56 103 LYS A N 1
ATOM 796 C CA . LYS A 1 103 ? -11.235 -12.733 5.498 1.00 95.56 103 LYS A CA 1
ATOM 797 C C . LYS A 1 103 ? -10.016 -12.753 6.426 1.00 95.56 103 LYS A C 1
ATOM 799 O O . LYS A 1 103 ? -10.146 -13.053 7.615 1.00 95.56 103 LYS A O 1
ATOM 804 N N . LEU A 1 104 ? -8.824 -12.478 5.894 1.00 95.94 104 LEU A N 1
ATOM 805 C CA . LEU A 1 104 ? -7.584 -12.452 6.675 1.00 95.94 104 LEU A CA 1
ATOM 806 C C . LEU A 1 104 ? -7.555 -11.275 7.656 1.00 95.94 104 LEU A C 1
ATOM 808 O O . LEU A 1 104 ? -7.097 -11.439 8.790 1.00 95.94 104 LEU A O 1
ATOM 812 N N . TYR A 1 105 ? -8.085 -10.122 7.249 1.00 95.38 105 TYR A N 1
ATOM 813 C CA . TYR A 1 105 ? -8.231 -8.952 8.106 1.00 95.38 105 TYR A CA 1
ATOM 814 C C . TYR A 1 105 ? -9.121 -9.245 9.315 1.00 95.38 105 TYR A C 1
ATOM 816 O O . TYR A 1 105 ? -8.672 -9.089 10.453 1.00 95.38 105 TYR A O 1
ATOM 824 N N . HIS A 1 106 ? -10.332 -9.756 9.092 1.00 93.94 106 HIS A N 1
ATOM 825 C CA . HIS A 1 106 ? -11.259 -10.098 10.174 1.00 93.94 106 HIS A CA 1
ATOM 826 C C . HIS A 1 106 ? -10.670 -11.137 11.122 1.00 93.94 106 HIS A C 1
ATOM 828 O O . HIS A 1 106 ? -10.721 -10.981 12.339 1.00 93.94 106 HIS A O 1
ATOM 834 N N . ARG A 1 107 ? -9.994 -12.147 10.573 1.00 93.62 107 ARG A N 1
ATOM 835 C CA . ARG A 1 107 ? -9.297 -13.154 11.371 1.00 93.62 107 ARG A CA 1
ATOM 836 C C . ARG A 1 107 ? -8.229 -12.553 12.289 1.00 93.62 107 ARG A C 1
ATOM 838 O O . ARG A 1 107 ? -8.047 -13.010 13.418 1.00 93.62 107 ARG A O 1
ATOM 845 N N . MET A 1 108 ? -7.502 -11.553 11.805 1.00 94.12 108 MET A N 1
ATOM 846 C CA . MET A 1 108 ? -6.517 -10.839 12.608 1.00 94.12 108 MET A CA 1
ATOM 847 C C . MET A 1 108 ? -7.191 -9.995 13.701 1.00 94.12 108 MET A C 1
ATOM 849 O O . MET A 1 108 ? -6.734 -10.012 14.844 1.00 94.12 108 MET A O 1
ATOM 853 N N . MET A 1 109 ? -8.308 -9.326 13.390 1.00 93.50 109 MET A N 1
ATOM 854 C CA . MET A 1 109 ? -9.094 -8.570 14.376 1.00 93.50 109 MET A CA 1
ATOM 855 C C . MET A 1 109 ? -9.702 -9.481 15.457 1.00 93.50 109 MET A C 1
ATOM 857 O O . MET A 1 109 ? -9.681 -9.137 16.640 1.00 93.50 109 MET A O 1
ATOM 861 N N . ASP A 1 110 ? -10.172 -10.675 15.090 1.00 94.00 110 ASP A N 1
ATOM 862 C CA . ASP A 1 110 ? -10.697 -11.674 16.029 1.00 94.00 110 ASP A CA 1
ATOM 863 C C . ASP A 1 110 ? -9.635 -12.136 17.028 1.00 94.00 110 ASP A C 1
ATOM 865 O O . ASP A 1 110 ? -9.913 -12.288 18.224 1.00 94.00 110 ASP A O 1
ATOM 869 N N . TYR A 1 111 ? -8.405 -12.339 16.547 1.00 93.62 111 TYR A N 1
ATOM 870 C CA . TYR A 1 111 ? -7.274 -12.670 17.404 1.00 93.62 111 TYR A CA 1
ATOM 871 C C . TYR A 1 111 ? -6.997 -11.543 18.401 1.00 93.62 111 TYR A C 1
ATOM 873 O O . TYR A 1 111 ? -6.900 -11.803 19.598 1.00 93.62 111 TYR A O 1
ATOM 881 N N . GLU A 1 112 ? -6.942 -10.291 17.952 1.00 93.44 112 GLU A N 1
ATOM 882 C CA . GLU A 1 112 ? -6.740 -9.144 18.845 1.00 93.44 112 GLU A CA 1
ATOM 883 C C . GLU A 1 112 ? -7.830 -9.029 19.904 1.00 93.44 112 GLU A C 1
ATOM 885 O O . GLU A 1 112 ? -7.531 -8.882 21.090 1.00 93.44 112 GLU A O 1
ATOM 890 N N . ALA A 1 113 ? -9.092 -9.176 19.501 1.00 93.88 113 ALA A N 1
ATOM 891 C CA . ALA A 1 113 ? -10.214 -9.171 20.427 1.00 93.88 113 ALA A CA 1
ATOM 892 C C . ALA A 1 113 ? -10.102 -10.314 21.450 1.00 93.88 113 ALA A C 1
ATOM 894 O O . ALA A 1 113 ? -10.414 -10.129 22.629 1.00 93.88 113 ALA A O 1
ATOM 895 N N . ALA A 1 114 ? -9.638 -11.497 21.035 1.00 93.88 114 ALA A N 1
ATOM 896 C CA . ALA A 1 114 ? -9.396 -12.618 21.937 1.00 93.88 114 ALA A CA 1
ATOM 897 C C . ALA A 1 114 ? -8.240 -12.347 22.914 1.00 93.88 114 ALA A C 1
ATOM 899 O O . ALA A 1 114 ? -8.380 -12.633 24.105 1.00 93.88 114 ALA A O 1
ATOM 900 N N . VAL A 1 115 ? -7.139 -11.752 22.445 1.00 94.25 115 VAL A N 1
ATOM 901 C CA . VAL A 1 115 ? -6.007 -11.331 23.286 1.00 94.25 115 VAL A CA 1
ATOM 902 C C . VAL A 1 115 ? -6.457 -10.296 24.317 1.00 94.25 115 VAL A C 1
ATOM 904 O O . VAL A 1 115 ? -6.155 -10.440 25.502 1.00 94.25 115 VAL A O 1
ATOM 907 N N . ASP A 1 116 ? -7.218 -9.288 23.900 1.00 94.50 116 ASP A N 1
ATOM 908 C CA . ASP A 1 116 ? -7.731 -8.243 24.786 1.00 94.50 116 ASP A CA 1
ATOM 909 C C . ASP A 1 116 ? -8.693 -8.802 25.835 1.00 94.50 116 ASP A C 1
ATOM 911 O O . ASP A 1 116 ? -8.590 -8.453 27.015 1.00 94.50 116 ASP A O 1
ATOM 915 N N . ARG A 1 117 ? -9.598 -9.709 25.441 1.00 95.12 117 ARG A N 1
ATOM 916 C CA . ARG A 1 117 ? -10.476 -10.418 26.384 1.00 95.12 117 ARG A CA 1
ATOM 917 C C . ARG A 1 117 ? -9.668 -11.232 27.387 1.00 95.12 117 ARG A C 1
ATOM 919 O O . ARG A 1 117 ? -9.935 -11.129 28.582 1.00 95.12 117 ARG A O 1
ATOM 926 N N . ALA A 1 118 ? -8.666 -11.982 26.927 1.00 94.81 118 ALA A N 1
ATOM 927 C CA . ALA A 1 118 ? -7.832 -12.800 27.799 1.00 94.81 118 ALA A CA 1
ATOM 928 C C . ALA A 1 118 ? -7.055 -11.950 28.813 1.00 94.81 118 ALA A C 1
ATOM 930 O O . ALA A 1 118 ? -7.052 -12.250 30.006 1.00 94.81 118 ALA A O 1
ATOM 931 N N . ARG A 1 119 ? -6.485 -10.826 28.363 1.00 94.19 119 ARG A N 1
ATOM 932 C CA . ARG A 1 119 ? -5.793 -9.860 29.229 1.00 94.19 119 ARG A CA 1
ATOM 933 C C . ARG A 1 119 ? -6.718 -9.258 30.284 1.00 94.19 119 ARG A C 1
ATOM 935 O O . ARG A 1 119 ? -6.324 -9.173 31.442 1.00 94.19 119 ARG A O 1
ATOM 942 N N . ARG A 1 120 ? -7.942 -8.868 29.911 1.00 95.31 120 ARG A N 1
ATOM 943 C CA . ARG A 1 120 ? -8.934 -8.317 30.856 1.00 95.31 120 ARG A CA 1
ATOM 944 C C . ARG A 1 120 ? -9.433 -9.361 31.856 1.00 95.31 120 ARG A C 1
ATOM 946 O O . ARG A 1 120 ? -9.689 -9.014 33.002 1.00 95.31 120 ARG A O 1
ATOM 953 N N . ALA A 1 121 ? -9.571 -10.614 31.426 1.00 95.50 121 ALA A N 1
ATOM 954 C CA . ALA A 1 121 ? -10.039 -11.720 32.260 1.00 95.50 121 ALA A CA 1
ATOM 955 C C . ALA A 1 121 ? -8.925 -12.384 33.093 1.00 95.50 121 ALA A C 1
ATOM 957 O O . ALA A 1 121 ? -9.221 -13.241 33.922 1.00 95.50 121 ALA A O 1
ATOM 958 N N . GLY A 1 122 ? -7.653 -12.030 32.872 1.00 94.25 122 GLY A N 1
ATOM 959 C CA . GLY A 1 122 ? -6.511 -12.681 33.520 1.00 94.25 122 GLY A CA 1
ATOM 960 C C . GLY A 1 122 ? -6.283 -14.131 33.072 1.00 94.25 122 GLY A C 1
ATOM 961 O O . GLY A 1 122 ? -5.641 -14.900 33.783 1.00 94.25 122 GLY A O 1
ATOM 962 N N . THR A 1 123 ? -6.816 -14.527 31.914 1.00 94.19 123 THR A N 1
ATOM 963 C CA . THR A 1 123 ? -6.657 -15.872 31.343 1.00 94.19 123 THR A CA 1
ATOM 964 C C . THR A 1 123 ? -5.453 -15.921 30.394 1.00 94.19 123 THR A C 1
ATOM 966 O O . THR A 1 123 ? -5.035 -14.877 29.883 1.00 94.19 123 THR A O 1
ATOM 969 N N . PRO A 1 124 ? -4.883 -17.108 30.105 1.00 93.12 124 PRO A N 1
ATOM 970 C CA . PRO A 1 124 ? -3.765 -17.220 29.170 1.00 93.12 124 PRO A CA 1
ATOM 971 C C . PRO A 1 124 ? -4.122 -16.667 27.784 1.00 93.12 124 PRO A C 1
ATOM 973 O O . PRO A 1 124 ? -5.212 -16.900 27.261 1.00 93.12 124 PRO A O 1
ATOM 976 N N . VAL A 1 125 ? -3.180 -15.925 27.198 1.00 91.62 125 VAL A N 1
ATOM 977 C CA . VAL A 1 125 ? -3.299 -15.351 25.851 1.00 91.62 125 VAL A CA 1
ATOM 978 C C . VAL A 1 125 ? -3.285 -16.488 24.819 1.00 91.62 125 VAL A C 1
ATOM 980 O O . VAL A 1 125 ? -2.442 -17.382 24.937 1.00 91.62 125 VAL A O 1
ATOM 983 N N . PRO A 1 126 ? -4.185 -16.485 23.816 1.00 89.88 126 PRO A N 1
ATOM 984 C CA . PRO A 1 126 ? -4.180 -17.507 22.774 1.00 89.88 126 PRO A CA 1
ATOM 985 C C . PRO A 1 126 ? -2.838 -17.522 22.021 1.00 89.88 126 PRO A C 1
ATOM 987 O O . PRO A 1 126 ? -2.250 -16.461 21.800 1.00 89.88 126 PRO A O 1
ATOM 990 N N . PRO A 1 127 ? -2.337 -18.702 21.616 1.00 89.94 127 PRO A N 1
ATOM 991 C CA . PRO A 1 127 ? -1.079 -18.798 20.890 1.00 89.94 127 PRO A CA 1
ATOM 992 C C . PRO A 1 127 ? -1.186 -18.127 19.518 1.00 89.94 127 PRO A C 1
ATOM 994 O O . PRO A 1 127 ? -2.224 -18.183 18.856 1.00 89.94 127 PRO A O 1
ATOM 997 N N . LEU A 1 128 ? -0.084 -17.521 19.076 1.00 88.12 128 LEU A N 1
ATOM 998 C CA . LEU A 1 128 ? -0.027 -16.851 17.786 1.00 88.12 128 LEU A CA 1
ATOM 999 C C . LEU A 1 128 ? 0.043 -17.872 16.637 1.00 88.12 128 LEU A C 1
ATOM 1001 O O . LEU A 1 128 ? 1.072 -18.515 16.415 1.00 88.12 128 LEU A O 1
ATOM 1005 N N . ALA A 1 129 ? -1.047 -17.986 15.883 1.00 90.31 129 ALA A N 1
ATOM 1006 C CA . ALA A 1 129 ? -1.100 -18.725 14.623 1.00 90.31 129 ALA A CA 1
ATOM 1007 C C . ALA A 1 129 ? -0.767 -17.812 13.433 1.00 90.31 129 ALA A C 1
ATOM 1009 O O . ALA A 1 129 ? -0.904 -16.591 13.529 1.00 90.31 129 ALA A O 1
ATOM 1010 N N . SER A 1 130 ? -0.375 -18.399 12.300 1.00 90.94 130 SER A N 1
ATOM 1011 C CA . SER A 1 130 ? -0.204 -17.651 11.052 1.00 90.94 130 SER A CA 1
ATOM 1012 C C . SER A 1 130 ? -1.534 -17.027 10.638 1.00 90.94 130 SER A C 1
ATOM 1014 O O . SER A 1 130 ? -2.583 -17.689 10.649 1.00 90.94 130 SER A O 1
ATOM 1016 N N . VAL A 1 131 ? -1.496 -15.753 10.250 1.00 91.56 131 VAL A N 1
ATOM 1017 C CA . VAL A 1 131 ? -2.675 -15.025 9.762 1.00 91.56 131 VAL A CA 1
ATOM 1018 C C . VAL A 1 131 ? -3.145 -15.626 8.441 1.00 91.56 131 VAL A C 1
ATOM 1020 O O . VAL A 1 131 ? -4.347 -15.771 8.234 1.00 91.56 131 VAL A O 1
ATOM 1023 N N . PHE A 1 132 ? -2.210 -16.076 7.604 1.00 90.69 132 PHE A N 1
ATOM 1024 C CA . PHE A 1 132 ? -2.482 -16.670 6.295 1.00 90.69 132 PHE A CA 1
ATOM 1025 C C . PHE A 1 132 ? -2.859 -18.156 6.385 1.00 90.69 132 PHE A C 1
ATOM 1027 O O . PHE A 1 132 ? -3.682 -18.624 5.604 1.00 90.69 132 PHE A O 1
ATOM 1034 N N . GLU A 1 133 ? -2.320 -18.895 7.361 1.00 89.81 133 GLU A N 1
ATOM 1035 C CA . GLU A 1 133 ? -2.557 -20.336 7.519 1.00 89.81 133 GLU A CA 1
ATOM 1036 C C . GLU A 1 133 ? -2.959 -20.698 8.954 1.00 89.81 133 GLU A C 1
ATOM 1038 O O . GLU A 1 133 ? -2.128 -20.849 9.845 1.00 89.81 133 GLU A O 1
ATOM 1043 N N . ALA A 1 134 ? -4.261 -20.884 9.194 1.00 86.38 134 ALA A N 1
ATOM 1044 C CA . ALA A 1 134 ? -4.785 -21.034 10.555 1.00 86.38 134 ALA A CA 1
ATOM 1045 C C . ALA A 1 134 ? -4.315 -22.257 11.322 1.00 86.38 134 ALA A C 1
ATOM 1047 O O . ALA A 1 134 ? -4.234 -22.233 12.548 1.00 86.38 134 ALA A O 1
ATOM 1048 N N . SER A 1 135 ? -3.999 -23.316 10.593 1.00 87.19 135 SER A N 1
ATOM 1049 C CA . SER A 1 135 ? -3.532 -24.576 11.149 1.00 87.19 135 SER A CA 1
ATOM 1050 C C . SER A 1 135 ? -2.052 -24.559 11.533 1.00 87.19 135 SER A C 1
ATOM 1052 O O . SER A 1 135 ? -1.552 -25.583 11.994 1.00 87.19 135 SER A O 1
ATOM 1054 N N . ARG A 1 136 ? -1.325 -23.456 11.302 1.00 89.38 136 ARG A N 1
ATOM 1055 C CA . ARG A 1 136 ? 0.127 -23.386 11.505 1.00 89.38 136 ARG A CA 1
ATOM 1056 C C . ARG A 1 136 ? 0.522 -22.263 12.466 1.00 89.38 136 ARG A C 1
ATOM 1058 O O . ARG A 1 136 ? -0.166 -21.242 12.535 1.00 89.38 136 ARG A O 1
ATOM 1065 N N . PRO A 1 137 ? 1.632 -22.426 13.208 1.00 88.50 137 PRO A N 1
ATOM 1066 C CA . PRO A 1 137 ? 2.209 -21.326 13.973 1.00 88.50 137 PRO A CA 1
ATOM 1067 C C . PRO A 1 137 ? 2.636 -20.191 13.034 1.00 88.50 137 PRO A C 1
ATOM 1069 O O . PRO A 1 137 ? 2.933 -20.431 11.862 1.00 88.50 137 PRO A O 1
ATOM 1072 N N . SER A 1 138 ? 2.680 -18.958 13.546 1.00 85.88 138 SER A N 1
ATOM 1073 C CA . SER A 1 138 ? 3.219 -17.839 12.765 1.00 85.88 138 SER A CA 1
ATOM 1074 C C . SER A 1 138 ? 4.684 -18.117 12.401 1.00 85.88 138 SER A C 1
ATOM 1076 O O . SER A 1 138 ? 5.481 -18.378 13.308 1.00 85.88 138 SER A O 1
ATOM 1078 N N . PRO A 1 139 ? 5.064 -18.052 11.113 1.00 85.00 139 PRO A N 1
ATOM 1079 C CA . PRO A 1 139 ? 6.441 -18.272 10.694 1.00 85.00 139 PRO A CA 1
ATOM 1080 C C . PRO A 1 139 ? 7.357 -17.149 11.193 1.00 85.00 139 PRO A C 1
ATOM 1082 O O . PRO A 1 139 ? 6.925 -16.008 11.395 1.00 85.00 139 PRO A O 1
ATOM 1085 N N . SER A 1 140 ? 8.638 -17.469 11.381 1.00 83.44 140 SER A N 1
ATOM 1086 C CA . SER A 1 140 ? 9.667 -16.465 11.645 1.00 83.44 140 SER A CA 1
ATOM 1087 C C . SER A 1 140 ? 9.980 -15.652 10.385 1.00 83.44 140 SER A C 1
ATOM 1089 O O . SER A 1 140 ? 9.675 -16.052 9.261 1.00 83.44 140 SER A O 1
ATOM 1091 N N . VAL A 1 141 ? 10.633 -14.503 10.562 1.00 78.31 141 VAL A N 1
ATOM 1092 C CA . VAL A 1 141 ? 11.067 -13.656 9.439 1.00 78.31 141 VAL A CA 1
ATOM 1093 C C . VAL A 1 141 ? 12.016 -14.419 8.520 1.00 78.31 141 VAL A C 1
ATOM 1095 O O . VAL A 1 141 ? 11.876 -14.344 7.307 1.00 78.31 141 VAL 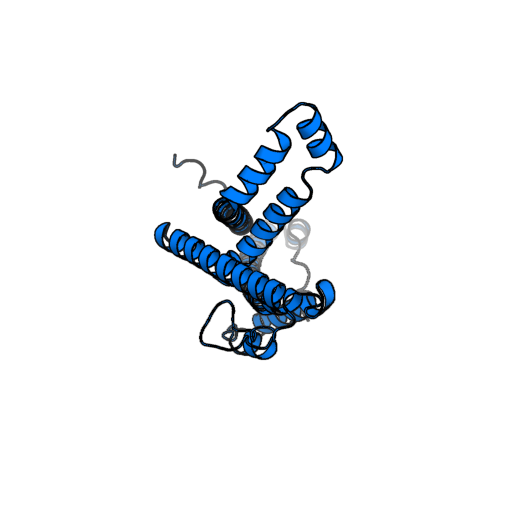A O 1
ATOM 1098 N N . GLN A 1 142 ? 12.959 -15.170 9.095 1.00 77.31 142 GLN A N 1
ATOM 1099 C CA . GLN A 1 142 ? 13.921 -15.970 8.338 1.00 77.31 142 GLN A CA 1
ATOM 1100 C C . GLN A 1 142 ? 13.207 -17.037 7.509 1.00 77.31 142 GLN A C 1
ATOM 1102 O O . GLN A 1 142 ? 13.462 -17.141 6.317 1.00 77.31 142 GLN A O 1
ATOM 1107 N N . GLN A 1 143 ? 12.237 -17.738 8.105 1.00 81.56 143 GLN A N 1
ATOM 1108 C CA . GLN A 1 143 ? 11.429 -18.728 7.392 1.00 81.56 143 GLN A CA 1
ATOM 1109 C C . GLN A 1 143 ? 10.650 -18.095 6.237 1.00 81.56 143 GLN A C 1
ATOM 1111 O O . GLN A 1 143 ? 10.611 -18.654 5.151 1.00 81.56 143 GLN A O 1
ATOM 1116 N N . LEU A 1 144 ? 10.058 -16.913 6.437 1.00 78.38 144 LEU A N 1
ATOM 1117 C CA . LEU A 1 144 ? 9.352 -16.203 5.365 1.00 78.38 144 LEU A CA 1
ATOM 1118 C C . LEU A 1 144 ? 10.282 -15.799 4.214 1.00 78.38 144 LEU A C 1
ATOM 1120 O O . LEU A 1 144 ? 9.872 -15.868 3.063 1.00 78.38 144 LEU A O 1
ATOM 1124 N N . VAL A 1 145 ? 11.519 -15.395 4.511 1.00 76.00 145 VAL A N 1
ATOM 1125 C CA . VAL A 1 145 ? 12.519 -15.047 3.488 1.00 76.00 145 VAL A CA 1
ATOM 1126 C C . VAL A 1 145 ? 13.003 -16.290 2.737 1.00 76.00 145 VAL A C 1
ATOM 1128 O O . VAL A 1 145 ? 13.159 -16.235 1.524 1.00 76.00 145 VAL A O 1
ATOM 1131 N N . GLU A 1 146 ? 13.213 -17.406 3.435 1.00 75.00 146 GLU A N 1
ATOM 1132 C CA . GLU A 1 146 ? 13.656 -18.681 2.847 1.00 75.00 146 GLU A CA 1
ATOM 1133 C C . GLU A 1 146 ? 12.586 -19.347 1.972 1.00 75.00 146 GLU A C 1
ATOM 1135 O O . GLU A 1 146 ? 12.915 -20.070 1.034 1.00 75.00 146 GLU A O 1
ATOM 1140 N N . LEU A 1 147 ? 11.307 -19.122 2.284 1.00 68.12 147 LEU A N 1
ATOM 1141 C CA . LEU A 1 147 ? 10.176 -19.651 1.519 1.00 68.12 147 LEU A CA 1
ATOM 1142 C C . LEU A 1 147 ? 9.973 -18.936 0.178 1.00 68.12 147 LEU A C 1
ATOM 1144 O O . LEU A 1 147 ? 9.275 -19.470 -0.688 1.00 68.12 147 LEU A O 1
ATOM 1148 N N . GLU A 1 148 ? 10.550 -17.747 -0.007 1.00 66.31 148 GLU A N 1
ATOM 1149 C CA . GLU A 1 148 ? 10.442 -17.049 -1.280 1.00 66.31 148 GLU A CA 1
ATOM 1150 C C . GLU A 1 148 ? 11.313 -17.734 -2.339 1.00 66.31 148 GLU A C 1
ATOM 1152 O O . GLU A 1 148 ? 12.500 -17.981 -2.109 1.00 66.31 148 GLU A O 1
ATOM 1157 N N . PRO A 1 149 ? 10.752 -18.037 -3.525 1.00 57.69 149 PRO A N 1
ATOM 1158 C CA . PRO A 1 149 ? 11.532 -18.603 -4.605 1.00 57.69 149 PRO A CA 1
ATOM 1159 C C . PRO A 1 149 ? 12.639 -17.621 -4.977 1.00 57.69 149 PRO A C 1
ATOM 1161 O O . PRO A 1 149 ? 12.377 -16.467 -5.325 1.00 57.69 149 PRO A O 1
ATOM 1164 N N . GLU A 1 150 ? 13.874 -18.111 -4.902 1.00 54.12 150 GLU A N 1
ATOM 1165 C CA . GLU A 1 150 ? 15.075 -17.400 -5.313 1.00 54.12 150 GLU A CA 1
ATOM 1166 C C . GLU A 1 150 ? 14.835 -16.700 -6.653 1.00 54.12 150 GLU A C 1
ATOM 1168 O O . GLU A 1 150 ? 14.588 -17.380 -7.658 1.00 54.12 150 GLU A O 1
ATOM 1173 N N . PRO A 1 151 ? 14.873 -15.356 -6.711 1.00 54.53 151 PRO A N 1
ATOM 1174 C CA . PRO A 1 151 ? 14.826 -14.689 -7.995 1.00 54.53 151 PRO A CA 1
ATOM 1175 C C . PRO A 1 151 ? 16.013 -15.205 -8.805 1.00 54.53 151 PRO A C 1
ATOM 1177 O O . PRO A 1 151 ? 17.138 -15.257 -8.312 1.00 54.53 151 PRO A O 1
ATOM 1180 N N . SER A 1 152 ? 15.767 -15.590 -10.055 1.00 52.34 152 SER A N 1
ATOM 1181 C CA . SER A 1 152 ? 16.725 -16.286 -10.926 1.00 52.34 152 SER A CA 1
ATOM 1182 C C . SER A 1 152 ? 18.032 -15.516 -11.181 1.00 52.34 152 SER A C 1
ATOM 1184 O O . SER A 1 152 ? 18.929 -16.028 -11.846 1.00 52.34 152 SER A O 1
ATOM 1186 N N . SER A 1 153 ? 18.149 -14.283 -10.678 1.00 56.25 153 SER A N 1
ATOM 1187 C CA . SER A 1 153 ? 19.359 -13.472 -10.709 1.00 56.25 153 SER A CA 1
ATOM 1188 C C . SER A 1 153 ? 19.767 -13.002 -9.306 1.00 56.25 153 SER A C 1
ATOM 1190 O O . SER A 1 153 ? 18.936 -12.650 -8.463 1.00 56.25 153 SER A O 1
ATOM 1192 N N . SER A 1 154 ? 21.080 -12.898 -9.091 1.00 57.09 154 SER A N 1
ATOM 1193 C CA . SER A 1 154 ? 21.696 -12.393 -7.855 1.00 57.09 154 SER A CA 1
ATOM 1194 C C . SER A 1 154 ? 21.207 -10.997 -7.434 1.00 57.09 154 SER A C 1
ATOM 1196 O O . SER A 1 154 ? 21.236 -10.665 -6.250 1.00 57.09 154 SER A O 1
ATOM 1198 N N . GLY A 1 155 ? 20.719 -10.184 -8.379 1.00 61.91 155 GLY A N 1
ATOM 1199 C CA . GLY A 1 155 ? 20.206 -8.838 -8.112 1.00 61.91 155 GLY A CA 1
ATOM 1200 C C . GLY A 1 155 ? 18.866 -8.814 -7.371 1.00 61.91 155 GLY A C 1
ATOM 1201 O O . GLY A 1 155 ? 18.614 -7.883 -6.605 1.00 61.91 155 GLY A O 1
ATOM 1202 N N . GLY A 1 156 ? 18.021 -9.834 -7.550 1.00 67.06 156 GLY A N 1
ATOM 1203 C CA . GLY A 1 156 ? 16.729 -9.904 -6.864 1.00 67.06 156 GLY A CA 1
ATOM 1204 C C . GLY A 1 156 ? 16.878 -10.204 -5.371 1.00 67.06 156 GLY A C 1
ATOM 1205 O O . GLY A 1 156 ? 16.223 -9.562 -4.549 1.00 67.06 156 GLY A O 1
ATOM 1206 N N . ARG A 1 157 ? 17.801 -11.107 -5.010 1.00 70.00 157 ARG A N 1
ATOM 1207 C CA . ARG A 1 157 ? 18.059 -11.495 -3.614 1.00 70.00 157 ARG A CA 1
ATOM 1208 C C . ARG A 1 157 ? 18.540 -10.304 -2.778 1.00 70.00 157 ARG A C 1
ATOM 1210 O O . ARG A 1 157 ? 17.987 -10.033 -1.715 1.00 70.00 157 ARG A O 1
ATOM 1217 N N . GLY A 1 158 ? 19.486 -9.519 -3.301 1.00 76.62 158 GLY A N 1
ATOM 1218 C CA . GLY A 1 158 ? 19.998 -8.333 -2.603 1.00 76.62 158 GLY A CA 1
ATOM 1219 C C . GLY A 1 158 ? 18.936 -7.251 -2.360 1.00 76.62 158 GLY A C 1
ATOM 1220 O O . GLY A 1 158 ? 18.998 -6.528 -1.364 1.00 76.62 158 GLY A O 1
ATOM 1221 N N . LEU A 1 159 ? 17.925 -7.140 -3.231 1.00 77.62 159 LEU A N 1
ATOM 1222 C CA . LEU A 1 159 ? 16.825 -6.193 -3.033 1.00 77.62 159 LEU A CA 1
ATOM 1223 C C . LEU A 1 159 ? 15.845 -6.662 -1.949 1.00 77.62 159 LEU A C 1
ATOM 1225 O O . LEU A 1 159 ? 15.396 -5.838 -1.149 1.00 77.62 159 LEU A O 1
ATOM 1229 N N . VAL A 1 160 ? 15.551 -7.964 -1.906 1.00 77.31 160 VAL A N 1
ATOM 1230 C CA . VAL A 1 160 ? 14.759 -8.590 -0.837 1.00 77.31 160 VAL A CA 1
ATOM 1231 C C . VAL A 1 160 ? 15.432 -8.360 0.514 1.00 77.31 160 VAL A C 1
ATOM 1233 O O . VAL A 1 160 ? 14.820 -7.774 1.407 1.00 77.31 160 VAL A O 1
ATOM 1236 N N . GLU A 1 161 ? 16.716 -8.700 0.639 1.00 79.06 161 GLU A N 1
ATOM 1237 C CA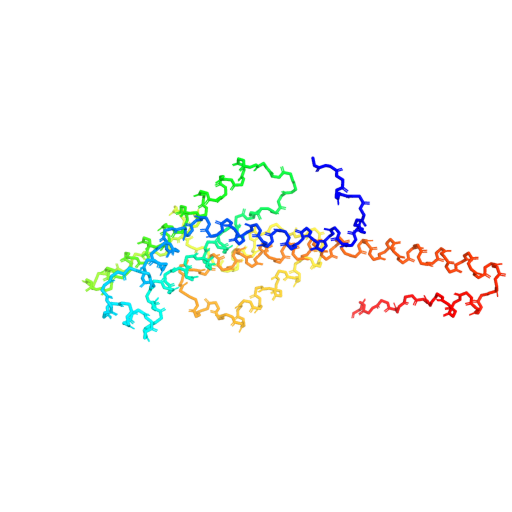 . GLU A 1 161 ? 17.495 -8.477 1.865 1.00 79.06 161 GLU A CA 1
ATOM 1238 C C . GLU A 1 161 ? 17.500 -7.003 2.281 1.00 79.06 161 GLU A C 1
ATOM 1240 O O . GLU A 1 161 ? 17.258 -6.673 3.445 1.00 79.06 161 GLU A O 1
ATOM 1245 N N . LYS A 1 162 ? 17.703 -6.089 1.322 1.00 83.31 162 LYS A N 1
ATOM 1246 C CA . LYS A 1 162 ? 17.651 -4.647 1.579 1.00 83.31 162 LYS A CA 1
ATOM 1247 C C . LYS A 1 162 ? 16.286 -4.214 2.113 1.00 83.31 162 LYS A C 1
ATOM 1249 O O . LYS A 1 162 ? 16.248 -3.396 3.031 1.00 83.31 162 LYS A O 1
ATOM 1254 N N . LYS A 1 163 ? 15.183 -4.735 1.567 1.00 80.94 163 LYS A N 1
ATOM 1255 C CA . LYS A 1 163 ? 13.829 -4.397 2.028 1.00 80.94 163 LYS A CA 1
ATOM 1256 C C . LYS A 1 163 ? 13.499 -4.981 3.391 1.00 80.94 163 LYS A C 1
ATOM 1258 O O . LYS A 1 163 ? 12.936 -4.263 4.213 1.00 80.94 163 LYS A O 1
ATOM 1263 N N . ILE A 1 164 ? 13.913 -6.210 3.676 1.00 79.06 164 ILE A N 1
ATOM 1264 C CA . ILE A 1 164 ? 13.778 -6.786 5.018 1.00 79.06 164 ILE A CA 1
ATOM 1265 C C . ILE A 1 164 ? 14.589 -5.983 6.037 1.00 79.06 164 ILE A C 1
ATOM 1267 O O . ILE A 1 164 ? 14.066 -5.618 7.090 1.00 79.06 164 ILE A O 1
ATOM 1271 N N . ARG A 1 165 ? 15.830 -5.614 5.706 1.00 83.06 165 ARG A N 1
ATOM 1272 C CA . ARG A 1 165 ? 16.655 -4.753 6.562 1.00 83.06 165 ARG A CA 1
ATOM 1273 C C . ARG A 1 165 ? 16.024 -3.376 6.758 1.00 83.06 165 ARG A C 1
ATOM 1275 O O . ARG A 1 165 ? 16.052 -2.835 7.857 1.00 83.06 165 ARG A O 1
ATOM 1282 N N . GLU A 1 166 ? 15.443 -2.799 5.710 1.00 82.06 166 GLU A N 1
ATOM 1283 C CA . GLU A 1 166 ? 14.714 -1.534 5.800 1.00 82.06 166 GLU A CA 1
ATOM 1284 C C . GLU A 1 166 ? 13.499 -1.648 6.729 1.00 82.06 166 GLU A C 1
ATOM 1286 O O . GLU A 1 166 ? 13.315 -0.768 7.564 1.00 82.06 166 GLU A O 1
ATOM 1291 N N . LEU A 1 167 ? 12.710 -2.723 6.638 1.00 79.12 167 LEU A N 1
ATOM 1292 C CA . LEU A 1 167 ? 11.612 -2.977 7.573 1.00 79.12 167 LEU A CA 1
ATOM 1293 C C . LEU A 1 167 ? 12.109 -3.079 9.017 1.00 79.12 167 LEU A C 1
ATOM 1295 O O . LEU A 1 167 ? 11.545 -2.441 9.904 1.00 79.12 167 LEU A O 1
ATOM 1299 N N . GLN A 1 168 ? 13.174 -3.851 9.245 1.00 78.38 168 GLN A N 1
ATOM 1300 C CA . GLN A 1 168 ? 13.772 -4.025 10.569 1.00 78.38 168 GLN A CA 1
ATOM 1301 C C . GLN A 1 168 ? 14.253 -2.692 11.155 1.00 78.38 168 GLN A C 1
ATOM 1303 O O . GLN A 1 168 ? 14.021 -2.438 12.331 1.00 78.38 168 GLN A O 1
ATOM 1308 N N . LEU A 1 169 ? 14.877 -1.834 10.340 1.00 76.31 169 LEU A N 1
ATOM 1309 C CA . LEU A 1 169 ? 15.449 -0.557 10.780 1.00 76.31 169 LEU A CA 1
ATOM 1310 C C . LEU A 1 169 ? 14.428 0.581 10.891 1.00 76.31 169 LEU A C 1
ATOM 1312 O O . LEU A 1 169 ? 14.545 1.407 11.789 1.00 76.31 169 LEU A O 1
ATOM 1316 N N . ARG A 1 170 ? 13.483 0.692 9.948 1.00 69.62 170 ARG A N 1
ATOM 1317 C CA . ARG A 1 170 ? 12.542 1.825 9.881 1.00 69.62 170 ARG A CA 1
ATOM 1318 C C . ARG A 1 170 ? 11.302 1.619 10.726 1.00 69.62 170 ARG A C 1
ATOM 1320 O O . ARG A 1 170 ? 10.816 2.582 11.300 1.00 69.62 170 ARG A O 1
ATOM 1327 N N . GLN A 1 171 ? 10.746 0.411 10.699 1.00 63.59 171 GLN A N 1
ATOM 1328 C CA . GLN A 1 171 ? 9.483 0.120 11.374 1.00 63.59 171 GLN A CA 1
ATOM 1329 C C . GLN A 1 171 ? 9.691 -0.565 12.717 1.00 63.59 171 GLN A C 1
ATOM 1331 O O . GLN A 1 171 ? 8.723 -0.662 13.452 1.00 63.59 171 GLN A O 1
ATOM 1336 N N . GLY A 1 172 ? 10.904 -1.068 12.996 1.00 68.19 172 GLY A N 1
ATOM 1337 C CA . GLY A 1 172 ? 11.160 -1.927 14.140 1.00 68.19 172 GLY A CA 1
ATOM 1338 C C . GLY A 1 172 ? 10.231 -3.131 14.074 1.00 68.19 172 GLY A C 1
ATOM 1339 O O . GLY A 1 172 ? 9.129 -3.106 14.604 1.00 68.19 172 GLY A O 1
ATOM 1340 N N . LEU A 1 173 ? 10.636 -4.224 13.426 1.00 74.06 173 LEU A N 1
ATOM 1341 C CA . LEU A 1 173 ? 9.763 -5.407 13.348 1.00 74.06 173 LEU A CA 1
ATOM 1342 C C . LEU A 1 173 ? 9.298 -5.889 14.740 1.00 74.06 173 LEU A C 1
ATOM 1344 O O . LEU A 1 173 ? 8.248 -6.511 14.873 1.00 74.06 173 LEU A O 1
ATOM 1348 N N . GLU A 1 174 ? 10.084 -5.573 15.768 1.00 74.81 174 GLU A N 1
ATOM 1349 C CA . GLU A 1 174 ? 9.781 -5.780 17.181 1.00 74.81 174 GLU A CA 1
ATOM 1350 C C . GLU A 1 174 ? 8.721 -4.816 17.743 1.00 74.81 174 GLU A C 1
ATOM 1352 O O . GLU A 1 174 ? 7.934 -5.229 18.594 1.00 74.81 174 GLU A O 1
ATOM 1357 N N . GLU A 1 175 ? 8.659 -3.577 17.246 1.00 81.38 175 GLU A N 1
ATOM 1358 C CA . GLU A 1 175 ? 7.653 -2.561 17.595 1.00 81.38 175 GLU A CA 1
ATOM 1359 C C . GLU A 1 175 ? 6.269 -2.918 17.042 1.00 81.38 175 GLU A C 1
ATOM 1361 O O . GLU A 1 175 ? 5.247 -2.574 17.640 1.00 81.38 175 GLU A O 1
ATOM 1366 N N . LEU A 1 176 ? 6.222 -3.651 15.923 1.00 83.62 176 LEU A N 1
ATOM 1367 C CA . LEU A 1 176 ? 4.968 -4.169 15.390 1.00 83.62 176 LEU A CA 1
ATOM 1368 C C . LEU A 1 176 ? 4.376 -5.245 16.316 1.00 83.62 176 LEU A C 1
ATOM 1370 O O . LEU A 1 176 ? 5.108 -6.130 16.795 1.00 83.62 176 LEU A O 1
ATOM 1374 N N . PRO A 1 177 ? 3.041 -5.242 16.511 1.00 87.81 177 PRO A N 1
ATOM 1375 C CA . PRO A 1 177 ? 2.357 -6.310 17.223 1.00 87.81 177 PRO A CA 1
ATOM 1376 C C . PRO A 1 177 ? 2.704 -7.677 16.616 1.00 87.81 177 PRO A C 1
ATOM 1378 O O . PRO A 1 177 ? 2.734 -7.791 15.389 1.00 87.81 177 PRO A O 1
ATOM 1381 N N . PRO A 1 178 ? 2.941 -8.727 17.428 1.00 86.38 178 PRO A N 1
ATOM 1382 C CA . PRO A 1 178 ? 3.386 -10.028 16.928 1.00 86.38 178 PRO A CA 1
ATOM 1383 C C . PRO A 1 178 ? 2.537 -10.594 15.784 1.00 86.38 178 PRO A C 1
ATOM 1385 O O . PRO A 1 178 ? 3.087 -11.161 14.844 1.00 86.38 178 PRO A O 1
ATOM 1388 N N . HIS A 1 179 ? 1.221 -10.388 15.826 1.00 87.81 179 HIS A N 1
ATOM 1389 C CA . HIS A 1 179 ? 0.283 -10.860 14.806 1.00 87.81 179 HIS A CA 1
ATOM 1390 C C . HIS A 1 179 ? 0.283 -10.053 13.504 1.00 87.81 179 HIS A C 1
ATOM 1392 O O . HIS A 1 179 ? -0.170 -10.567 12.489 1.00 87.81 179 HIS A O 1
ATOM 1398 N N . GLU A 1 180 ? 0.834 -8.837 13.488 1.00 91.19 180 GLU A N 1
ATOM 1399 C CA . GLU A 1 180 ? 0.975 -8.031 12.264 1.00 91.19 180 GLU A CA 1
ATOM 1400 C C . GLU A 1 180 ? 2.323 -8.268 11.554 1.00 91.19 180 GLU A C 1
ATOM 1402 O O . GLU A 1 180 ? 2.500 -7.878 10.396 1.00 91.19 180 GLU A O 1
ATOM 1407 N N . ARG A 1 181 ? 3.290 -8.919 12.218 1.00 89.44 181 ARG A N 1
ATOM 1408 C CA . ARG A 1 181 ? 4.657 -9.097 11.693 1.00 89.44 181 ARG A CA 1
ATOM 1409 C C . ARG A 1 181 ? 4.695 -9.947 10.432 1.00 89.44 181 ARG A C 1
ATOM 1411 O O . ARG A 1 181 ? 5.367 -9.571 9.475 1.00 89.44 181 ARG A O 1
ATOM 1418 N N . GLU A 1 182 ? 3.963 -11.060 10.413 1.00 91.00 182 GLU A N 1
ATOM 1419 C CA . GLU A 1 182 ? 3.890 -11.932 9.235 1.00 91.00 182 GLU A CA 1
ATOM 1420 C C . GLU A 1 182 ? 3.373 -11.159 8.015 1.00 91.00 182 GLU A C 1
ATOM 1422 O O . GLU A 1 182 ? 3.979 -11.208 6.945 1.00 91.00 182 GLU A O 1
ATOM 1427 N N . LEU A 1 183 ? 2.291 -10.395 8.195 1.00 93.06 183 LEU A N 1
ATOM 1428 C CA . LEU A 1 183 ? 1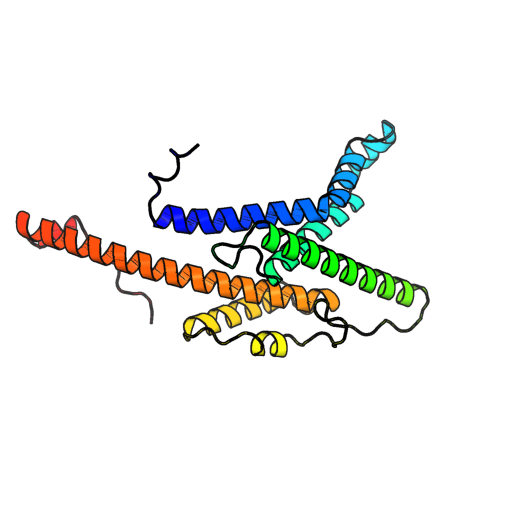.717 -9.550 7.153 1.00 93.06 183 LEU A CA 1
ATOM 1429 C C . LEU A 1 183 ? 2.725 -8.515 6.645 1.00 93.06 183 LEU A C 1
ATOM 1431 O O . LEU A 1 183 ? 2.901 -8.368 5.436 1.00 93.06 183 LEU A O 1
ATOM 1435 N N . ALA A 1 184 ? 3.398 -7.810 7.558 1.00 90.44 184 ALA A N 1
ATOM 1436 C CA . ALA A 1 184 ? 4.379 -6.792 7.200 1.00 90.44 184 ALA A CA 1
ATOM 1437 C C . ALA A 1 184 ? 5.542 -7.374 6.382 1.00 90.44 184 ALA A C 1
ATOM 1439 O O . ALA A 1 184 ? 5.930 -6.790 5.368 1.00 90.44 184 ALA A O 1
ATOM 1440 N N . VAL A 1 185 ? 6.059 -8.539 6.786 1.00 89.12 185 VAL A N 1
ATOM 1441 C CA . VAL A 1 185 ? 7.141 -9.226 6.071 1.00 89.12 185 VAL A CA 1
ATOM 1442 C C . VAL A 1 185 ? 6.674 -9.674 4.690 1.00 89.12 185 VAL A C 1
ATOM 1444 O O . VAL A 1 185 ? 7.313 -9.310 3.706 1.00 89.12 185 VAL A O 1
ATOM 1447 N N . ARG A 1 186 ? 5.540 -10.380 4.581 1.00 90.25 186 ARG A N 1
ATOM 1448 C CA . ARG A 1 186 ? 5.018 -10.838 3.280 1.00 90.25 186 ARG A CA 1
ATOM 1449 C C . ARG A 1 186 ? 4.738 -9.678 2.321 1.00 90.25 186 ARG A C 1
ATOM 1451 O O . ARG A 1 186 ? 5.104 -9.748 1.150 1.00 90.25 186 ARG A O 1
ATOM 1458 N N . ALA A 1 187 ? 4.158 -8.581 2.810 1.00 91.12 187 ALA A N 1
ATOM 1459 C CA . ALA A 1 187 ? 3.919 -7.395 1.990 1.00 91.12 187 ALA A CA 1
ATOM 1460 C C . ALA A 1 187 ? 5.232 -6.795 1.452 1.00 91.12 187 ALA A C 1
ATOM 1462 O O . ALA A 1 187 ? 5.308 -6.439 0.274 1.00 91.12 187 ALA A O 1
ATOM 1463 N N . ALA A 1 188 ? 6.283 -6.716 2.274 1.00 88.25 188 ALA A N 1
ATOM 1464 C CA . ALA A 1 188 ? 7.576 -6.192 1.837 1.00 88.25 188 ALA A CA 1
ATOM 1465 C C . ALA A 1 188 ? 8.339 -7.134 0.902 1.00 88.25 188 ALA A C 1
ATOM 1467 O O . ALA A 1 188 ? 9.006 -6.651 -0.013 1.00 88.25 188 ALA A O 1
ATOM 1468 N N . LEU A 1 189 ? 8.225 -8.451 1.094 1.00 86.50 189 LEU A N 1
ATOM 1469 C CA . LEU A 1 189 ? 8.757 -9.442 0.157 1.00 86.50 189 LEU A CA 1
ATOM 1470 C C . LEU A 1 189 ? 8.136 -9.243 -1.228 1.00 86.50 189 LEU A C 1
ATOM 1472 O O . LEU A 1 189 ? 8.858 -9.093 -2.218 1.00 86.50 189 LEU A O 1
ATOM 1476 N N . GLN A 1 190 ? 6.811 -9.095 -1.287 1.00 87.88 190 GLN A N 1
ATOM 1477 C CA . GLN A 1 190 ? 6.134 -8.814 -2.547 1.00 87.88 190 GLN A CA 1
ATOM 1478 C C . GLN A 1 190 ? 6.522 -7.442 -3.126 1.00 87.88 190 GLN A C 1
ATOM 1480 O O . GLN A 1 190 ? 6.720 -7.316 -4.335 1.00 87.88 190 GLN A O 1
ATOM 1485 N N . GLU A 1 191 ? 6.702 -6.408 -2.297 1.00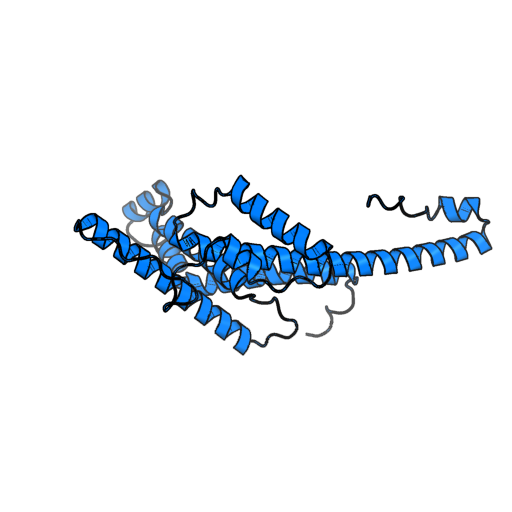 86.38 191 GLU A N 1
ATOM 1486 C CA . GLU A 1 191 ? 7.188 -5.099 -2.766 1.00 86.38 191 GLU A CA 1
ATOM 1487 C C . GLU A 1 191 ? 8.578 -5.192 -3.398 1.00 86.38 191 GLU A C 1
ATOM 1489 O O . GLU A 1 191 ? 8.838 -4.581 -4.442 1.00 86.38 191 GLU A O 1
ATOM 1494 N N . ALA A 1 192 ? 9.477 -5.945 -2.760 1.00 86.12 192 ALA A N 1
ATOM 1495 C CA . ALA A 1 192 ? 10.829 -6.172 -3.239 1.00 86.12 192 ALA A CA 1
ATOM 1496 C C . ALA A 1 192 ? 10.791 -6.892 -4.587 1.00 86.12 192 ALA A C 1
ATOM 1498 O O . ALA A 1 192 ? 11.413 -6.424 -5.539 1.00 86.12 192 ALA A O 1
ATOM 1499 N N . LYS A 1 193 ? 9.977 -7.945 -4.710 1.00 84.25 193 LYS A N 1
ATOM 1500 C CA . LYS A 1 193 ? 9.765 -8.667 -5.968 1.00 84.25 193 LYS A CA 1
ATOM 1501 C C . LYS A 1 193 ? 9.270 -7.748 -7.084 1.00 84.25 193 LYS A C 1
ATOM 1503 O O . LYS A 1 193 ? 9.876 -7.695 -8.151 1.00 84.25 193 LYS A O 1
ATOM 1508 N N . MET A 1 194 ? 8.225 -6.962 -6.829 1.00 84.94 194 MET A N 1
ATOM 1509 C CA . MET A 1 194 ? 7.676 -6.034 -7.826 1.00 84.94 194 MET A CA 1
ATOM 1510 C C . MET A 1 194 ? 8.662 -4.921 -8.193 1.00 84.94 194 MET A C 1
ATOM 1512 O O . MET A 1 194 ? 8.723 -4.486 -9.343 1.00 84.94 194 MET A O 1
ATOM 1516 N N . THR A 1 195 ? 9.454 -4.452 -7.230 1.00 85.62 195 THR A N 1
ATOM 1517 C CA . THR A 1 195 ? 10.490 -3.443 -7.480 1.00 85.62 195 THR A CA 1
ATOM 1518 C C . THR A 1 195 ? 11.640 -4.017 -8.299 1.00 85.62 195 THR A C 1
ATOM 1520 O O . THR A 1 195 ? 12.139 -3.326 -9.185 1.00 85.62 195 THR A O 1
ATOM 1523 N N . TYR A 1 196 ? 12.021 -5.271 -8.053 1.00 85.25 196 TYR A N 1
ATOM 1524 C CA . TYR A 1 196 ? 13.025 -5.973 -8.841 1.00 85.25 196 TYR A CA 1
ATOM 1525 C C . TYR A 1 196 ? 12.570 -6.130 -10.298 1.00 85.25 196 TYR A C 1
ATOM 1527 O O . TYR A 1 196 ? 13.284 -5.684 -11.194 1.00 85.25 196 TYR A O 1
ATOM 1535 N N . LEU A 1 197 ? 11.359 -6.649 -10.532 1.00 83.94 197 LEU A N 1
ATOM 1536 C CA . LEU A 1 197 ? 10.805 -6.815 -11.884 1.00 83.94 197 LEU A CA 1
ATOM 1537 C C . LEU A 1 197 ? 10.750 -5.486 -12.648 1.00 83.94 197 LEU A C 1
ATOM 1539 O O . LEU A 1 197 ? 11.263 -5.388 -13.759 1.00 83.94 197 LEU A O 1
ATOM 1543 N N . TYR A 1 198 ? 10.244 -4.432 -12.003 1.00 85.62 198 TYR A N 1
ATOM 1544 C CA . TYR A 1 198 ? 10.242 -3.087 -12.578 1.00 85.62 198 TYR A CA 1
ATOM 1545 C C . TYR A 1 198 ? 11.657 -2.590 -12.917 1.00 85.62 198 TYR A C 1
ATOM 1547 O O . TYR A 1 198 ? 11.863 -1.922 -13.928 1.00 85.62 198 TYR A O 1
ATOM 1555 N N . SER A 1 199 ? 12.652 -2.899 -12.078 1.00 86.38 199 SER A N 1
ATOM 1556 C CA . SER A 1 199 ? 14.037 -2.499 -12.340 1.00 86.38 199 SER A CA 1
ATOM 1557 C C . SER A 1 199 ? 14.636 -3.214 -13.552 1.00 86.38 199 SER A C 1
ATOM 1559 O O . SER A 1 199 ? 15.401 -2.597 -14.289 1.00 86.38 199 SER A O 1
ATOM 1561 N N . GLU A 1 200 ? 14.275 -4.476 -13.786 1.00 86.56 200 GLU A N 1
ATOM 1562 C CA . GLU A 1 200 ? 14.726 -5.230 -14.958 1.00 86.56 200 GLU A CA 1
ATOM 1563 C C . GLU A 1 200 ? 14.081 -4.700 -16.243 1.00 86.56 200 GLU A C 1
ATOM 1565 O O . GLU A 1 200 ? 14.803 -4.411 -17.197 1.00 86.56 200 GLU A O 1
ATOM 1570 N N . GLU A 1 201 ? 12.769 -4.440 -16.236 1.00 87.00 201 GLU A N 1
ATOM 1571 C CA . GLU A 1 201 ? 12.065 -3.810 -17.368 1.00 87.00 201 GLU A CA 1
ATOM 1572 C C . GLU A 1 201 ? 12.672 -2.440 -17.719 1.00 87.00 201 GLU A C 1
ATOM 1574 O O . GLU A 1 201 ? 12.904 -2.114 -18.885 1.00 87.00 201 GLU A O 1
ATOM 1579 N N . MET A 1 202 ? 13.010 -1.640 -16.703 1.00 88.44 202 MET A N 1
ATOM 1580 C CA . MET A 1 202 ? 13.660 -0.341 -16.898 1.00 88.44 202 MET A CA 1
ATOM 1581 C C . MET A 1 202 ? 15.081 -0.463 -17.460 1.00 88.44 202 MET A C 1
ATOM 1583 O O . MET A 1 202 ? 15.476 0.356 -18.295 1.00 88.44 202 MET A O 1
ATOM 1587 N N . LYS A 1 203 ? 15.861 -1.465 -17.032 1.00 88.81 203 LYS A N 1
ATOM 1588 C CA . LYS A 1 203 ? 17.199 -1.732 -17.588 1.00 88.81 203 LYS A CA 1
ATOM 1589 C C . LYS A 1 203 ? 17.115 -2.150 -19.051 1.00 88.81 203 LYS A C 1
ATOM 1591 O O . LYS A 1 203 ? 17.929 -1.700 -19.856 1.00 88.81 203 LYS A O 1
ATOM 1596 N N . GLU A 1 204 ? 16.153 -2.997 -19.398 1.00 88.12 204 GLU A N 1
ATOM 1597 C CA . GLU A 1 204 ? 15.920 -3.413 -20.780 1.00 88.12 204 GLU A CA 1
ATOM 1598 C C . GLU A 1 204 ? 15.559 -2.211 -21.661 1.00 88.12 204 GLU A C 1
ATOM 1600 O O . GLU A 1 204 ? 16.211 -1.976 -22.682 1.00 88.12 204 GLU A O 1
ATOM 1605 N N . TYR A 1 205 ? 14.624 -1.374 -21.202 1.00 88.12 205 TYR A N 1
ATOM 1606 C CA . TYR A 1 205 ? 14.262 -0.138 -21.894 1.00 88.12 205 TYR A CA 1
ATOM 1607 C C . TYR A 1 205 ? 15.457 0.816 -22.061 1.00 88.12 205 TYR A C 1
ATOM 1609 O O . TYR A 1 205 ? 15.666 1.383 -23.137 1.00 88.12 205 TYR A O 1
ATOM 1617 N N . ALA A 1 206 ? 16.284 0.981 -21.023 1.00 88.50 206 ALA A N 1
ATOM 1618 C CA . ALA A 1 206 ? 17.485 1.812 -21.095 1.00 88.50 206 ALA A CA 1
ATOM 1619 C C . ALA A 1 206 ? 18.469 1.304 -22.164 1.00 88.50 206 ALA A C 1
ATOM 1621 O O . ALA A 1 206 ? 18.947 2.094 -22.982 1.00 88.50 206 ALA A O 1
ATOM 1622 N N . ARG A 1 207 ? 18.707 -0.016 -22.226 1.00 88.75 207 ARG A N 1
ATOM 1623 C CA . ARG A 1 207 ? 19.562 -0.643 -23.251 1.00 88.75 207 ARG A CA 1
ATOM 1624 C C . ARG A 1 207 ? 19.032 -0.399 -24.664 1.00 88.75 207 ARG A C 1
ATOM 1626 O O . ARG A 1 207 ? 19.816 -0.077 -25.561 1.00 88.75 207 ARG A O 1
ATOM 1633 N N . GLU A 1 208 ? 17.719 -0.510 -24.867 1.00 88.81 208 GLU A N 1
ATOM 1634 C CA . GLU A 1 208 ? 17.083 -0.232 -26.160 1.00 88.81 208 GLU A CA 1
ATOM 1635 C C . GLU A 1 208 ? 17.291 1.234 -26.584 1.00 88.81 208 GLU A C 1
ATOM 1637 O O . GLU A 1 208 ? 17.698 1.524 -27.717 1.00 88.81 208 GLU A O 1
ATOM 1642 N N . MET A 1 209 ? 17.058 2.174 -25.665 1.00 87.38 209 MET A N 1
ATOM 1643 C CA . MET A 1 209 ? 17.185 3.606 -25.937 1.00 87.38 209 MET A CA 1
ATOM 1644 C C . MET A 1 209 ? 18.630 4.035 -26.186 1.00 87.38 209 MET A C 1
ATOM 1646 O O . MET A 1 209 ? 18.870 4.851 -27.086 1.00 87.38 209 MET A O 1
ATOM 1650 N N . ASP A 1 210 ? 19.590 3.450 -25.471 1.00 88.31 210 ASP A N 1
ATOM 1651 C CA . ASP A 1 210 ? 21.018 3.645 -25.722 1.00 88.31 210 ASP A CA 1
ATOM 1652 C C . ASP A 1 210 ? 21.435 3.106 -27.093 1.00 88.31 210 ASP A C 1
ATOM 1654 O O . ASP A 1 210 ? 22.199 3.762 -27.808 1.00 88.31 210 ASP A O 1
ATOM 1658 N N . GLY A 1 211 ? 20.893 1.958 -27.512 1.00 88.88 211 GLY A N 1
ATOM 1659 C CA . GLY A 1 211 ? 21.085 1.423 -28.862 1.00 88.88 211 GLY A CA 1
ATOM 1660 C C . GLY A 1 211 ? 20.616 2.405 -29.939 1.00 88.88 211 GLY A C 1
ATOM 1661 O O . GLY A 1 211 ? 21.391 2.787 -30.823 1.00 88.88 211 GLY A O 1
ATOM 1662 N N . LYS A 1 212 ? 19.382 2.910 -29.814 1.00 89.50 212 LYS A N 1
ATOM 1663 C CA . LYS A 1 212 ? 18.827 3.920 -30.734 1.00 89.50 212 LYS A CA 1
ATOM 1664 C C . LYS A 1 212 ? 19.620 5.229 -30.701 1.00 89.50 212 LYS A C 1
ATOM 1666 O O . LYS A 1 212 ? 19.793 5.874 -31.736 1.00 89.50 212 LYS A O 1
ATOM 1671 N N . ARG A 1 213 ? 20.112 5.644 -29.528 1.00 87.50 213 ARG A N 1
ATOM 1672 C CA . ARG A 1 213 ? 20.956 6.841 -29.372 1.00 87.50 213 ARG A CA 1
ATOM 1673 C C . ARG A 1 213 ? 22.274 6.689 -30.125 1.00 87.50 213 ARG A C 1
ATOM 1675 O O . ARG A 1 213 ? 22.616 7.583 -30.898 1.00 87.50 213 ARG A O 1
ATOM 1682 N N . LYS A 1 214 ? 22.958 5.552 -29.972 1.00 89.19 214 LYS A N 1
ATOM 1683 C CA . LYS A 1 214 ? 24.193 5.226 -30.705 1.00 89.19 214 LYS A CA 1
ATOM 1684 C C . LYS A 1 214 ? 23.961 5.175 -32.211 1.00 89.19 214 LYS A C 1
ATOM 1686 O O . LYS A 1 214 ? 24.795 5.647 -32.977 1.00 89.19 214 LYS A O 1
ATOM 1691 N N . GLU A 1 215 ? 22.825 4.649 -32.662 1.00 90.81 215 GLU A N 1
ATOM 1692 C CA . GLU A 1 215 ? 22.493 4.646 -34.086 1.00 90.81 215 GLU A CA 1
ATOM 1693 C C . GLU A 1 215 ? 22.291 6.065 -34.637 1.00 90.81 215 GLU A C 1
ATOM 1695 O O . GLU A 1 215 ? 22.859 6.406 -35.677 1.00 90.81 215 GLU A O 1
ATOM 1700 N N . ARG A 1 216 ? 21.547 6.923 -33.924 1.00 89.38 216 ARG A N 1
ATOM 1701 C CA . ARG A 1 216 ? 21.382 8.338 -34.299 1.00 89.38 216 ARG A CA 1
ATOM 1702 C C . ARG A 1 216 ? 22.718 9.077 -34.325 1.00 89.38 216 ARG A C 1
ATOM 1704 O O . ARG A 1 216 ? 22.984 9.790 -35.287 1.00 89.38 216 ARG A O 1
ATOM 1711 N N . GLN A 1 217 ? 23.564 8.858 -33.320 1.00 89.62 217 GLN A N 1
ATOM 1712 C CA . GLN A 1 217 ? 24.912 9.421 -33.258 1.00 89.62 217 GLN A CA 1
ATOM 1713 C C . GLN A 1 217 ? 25.744 8.969 -34.467 1.00 89.62 217 GLN A C 1
ATOM 1715 O O . GLN A 1 217 ? 26.299 9.809 -35.160 1.00 89.62 217 GLN A O 1
ATOM 1720 N N . ARG A 1 218 ? 25.755 7.670 -34.805 1.00 88.69 218 ARG A N 1
ATOM 1721 C CA . ARG A 1 218 ? 26.456 7.140 -35.993 1.00 88.69 218 ARG A CA 1
ATOM 1722 C C . ARG A 1 218 ? 25.950 7.751 -37.298 1.00 88.69 218 ARG A C 1
ATOM 1724 O O . ARG A 1 218 ? 26.759 8.094 -38.155 1.00 88.69 218 ARG A O 1
ATOM 1731 N N . ARG A 1 219 ? 24.629 7.882 -37.465 1.00 89.75 219 ARG A N 1
ATOM 1732 C CA . ARG A 1 219 ? 24.026 8.510 -38.653 1.00 89.75 219 ARG A CA 1
ATOM 1733 C C . ARG A 1 219 ? 24.430 9.981 -38.763 1.00 89.75 219 ARG A C 1
ATOM 1735 O O . ARG A 1 219 ? 24.835 10.407 -39.837 1.00 89.75 219 ARG A O 1
ATOM 1742 N N . LEU A 1 220 ? 24.384 10.724 -37.658 1.00 90.94 220 LEU A N 1
ATOM 1743 C CA . LEU A 1 220 ? 24.786 12.129 -37.620 1.00 90.94 220 LEU A CA 1
ATOM 1744 C C . LEU A 1 220 ? 26.288 12.288 -37.892 1.00 90.94 220 LEU A C 1
ATOM 1746 O O . LEU A 1 220 ? 26.671 13.064 -38.761 1.00 90.94 220 LEU A O 1
ATOM 1750 N N . SER A 1 221 ? 27.136 11.486 -37.247 1.00 90.62 221 SER A N 1
ATOM 1751 C CA . SER A 1 221 ? 28.588 11.489 -37.463 1.00 90.62 221 SER A CA 1
ATOM 1752 C C . SER A 1 221 ? 28.985 11.177 -38.908 1.00 90.62 221 SER A C 1
ATOM 1754 O O . SER A 1 221 ? 29.979 11.714 -39.385 1.00 90.62 221 SER A O 1
ATOM 1756 N N . ARG A 1 222 ? 28.214 10.352 -39.635 1.00 90.44 222 ARG A N 1
ATOM 1757 C CA . ARG A 1 222 ? 28.434 10.123 -41.077 1.00 90.44 222 ARG A CA 1
ATOM 1758 C C . ARG A 1 222 ? 28.161 11.364 -41.931 1.00 90.44 222 ARG A C 1
ATOM 1760 O O . ARG A 1 222 ? 28.754 11.483 -42.994 1.00 90.44 222 ARG A O 1
ATOM 1767 N N . LEU A 1 223 ? 27.264 12.249 -41.493 1.00 90.50 223 LEU A N 1
ATOM 1768 C CA . LEU A 1 223 ? 26.859 13.442 -42.244 1.00 90.50 223 LEU A CA 1
ATOM 1769 C C . LEU A 1 223 ? 27.736 14.657 -41.933 1.00 90.50 223 LEU A C 1
ATOM 1771 O O . LEU A 1 223 ? 28.108 15.387 -42.844 1.00 90.50 223 LEU A O 1
ATOM 1775 N N . VAL A 1 224 ? 28.054 14.883 -40.656 1.00 91.75 224 VAL A N 1
ATOM 1776 C CA . VAL A 1 224 ? 28.728 16.112 -40.186 1.00 91.75 224 VAL A CA 1
ATOM 1777 C C . VAL A 1 224 ? 30.107 15.863 -39.569 1.00 91.75 224 VAL A C 1
ATOM 1779 O O . VAL A 1 224 ? 30.745 16.788 -39.076 1.00 91.75 224 VAL A O 1
ATOM 1782 N N . GLY A 1 225 ? 30.586 14.619 -39.593 1.00 86.94 225 GLY A N 1
ATOM 1783 C CA . GLY A 1 225 ? 31.831 14.219 -38.949 1.00 86.94 225 GLY A CA 1
ATOM 1784 C C . GLY A 1 225 ? 31.651 13.840 -37.477 1.00 86.94 225 GLY A C 1
ATOM 1785 O O . GLY A 1 225 ? 30.740 14.283 -36.774 1.00 86.94 225 GLY A O 1
ATOM 1786 N N . GLU A 1 226 ? 32.553 12.987 -37.001 1.00 85.56 226 GLU A N 1
ATOM 1787 C CA . GLU A 1 226 ? 32.506 12.386 -35.668 1.00 85.56 226 GLU A CA 1
ATOM 1788 C C . GLU A 1 226 ? 32.531 13.369 -34.478 1.00 85.56 226 GLU A C 1
ATOM 1790 O O . GLU A 1 226 ? 31.733 13.166 -33.557 1.00 85.56 226 GLU A O 1
ATOM 1795 N N . PRO A 1 227 ? 33.344 14.449 -34.460 1.00 86.31 227 PRO A N 1
ATOM 1796 C CA . PRO A 1 227 ? 33.355 15.371 -33.321 1.00 86.31 227 PRO A CA 1
ATOM 1797 C C . PRO A 1 227 ? 32.029 16.126 -33.159 1.00 86.31 227 PRO A C 1
ATOM 1799 O O . PRO A 1 227 ? 31.564 16.308 -32.035 1.00 86.31 227 PRO A O 1
ATOM 1802 N N . ILE A 1 228 ? 31.372 16.501 -34.263 1.00 81.81 228 ILE A N 1
ATOM 1803 C CA . ILE A 1 228 ? 30.077 17.198 -34.224 1.00 81.81 228 ILE A CA 1
ATOM 1804 C C . ILE A 1 228 ? 28.959 16.219 -33.847 1.00 81.81 228 ILE A C 1
ATOM 1806 O O . ILE A 1 228 ? 28.120 16.531 -33.001 1.00 81.81 228 ILE A O 1
ATOM 1810 N N . GLY A 1 229 ? 28.971 15.005 -34.406 1.00 84.00 229 GLY A N 1
ATOM 1811 C CA . GLY A 1 229 ? 27.983 13.978 -34.074 1.00 84.00 229 GLY A CA 1
ATOM 1812 C C . GLY A 1 229 ? 27.995 13.580 -32.594 1.00 84.00 229 GLY A C 1
ATOM 1813 O O . GLY A 1 229 ? 26.927 13.463 -31.987 1.00 84.00 229 GLY A O 1
ATOM 1814 N N . ARG A 1 230 ? 29.184 13.447 -31.986 1.00 84.94 230 ARG A N 1
ATOM 1815 C CA . ARG A 1 230 ? 29.331 13.178 -30.544 1.00 84.94 230 ARG A CA 1
ATOM 1816 C C . ARG A 1 230 ? 28.999 14.383 -29.664 1.00 84.94 230 ARG A C 1
ATOM 1818 O O . ARG A 1 230 ? 28.489 14.191 -28.568 1.00 84.94 230 ARG A O 1
ATOM 1825 N N . PHE A 1 231 ? 29.253 15.610 -30.117 1.00 86.38 231 PHE A N 1
ATOM 1826 C CA . PHE A 1 231 ? 28.881 16.813 -29.365 1.00 86.38 231 PHE A CA 1
ATOM 1827 C C . PHE A 1 231 ? 27.356 16.967 -29.249 1.00 86.38 231 PHE A C 1
ATOM 1829 O O . PHE A 1 231 ? 26.840 17.244 -28.169 1.00 86.38 231 PHE A O 1
ATOM 1836 N N . VAL A 1 232 ? 26.626 16.737 -30.347 1.00 86.50 232 VAL A N 1
ATOM 1837 C CA . VAL A 1 232 ? 25.157 16.855 -30.380 1.00 86.50 232 VAL A CA 1
ATOM 1838 C C . VAL A 1 232 ? 24.478 15.676 -29.680 1.00 86.50 232 VAL A C 1
ATOM 1840 O O . VAL A 1 232 ? 23.477 15.853 -28.988 1.00 86.50 232 VAL A O 1
ATOM 1843 N N . ILE A 1 233 ? 25.011 14.463 -29.847 1.00 86.50 233 ILE A N 1
ATOM 1844 C CA . ILE A 1 233 ? 24.518 13.263 -29.169 1.00 86.50 233 ILE A CA 1
ATOM 1845 C C . ILE A 1 233 ? 25.680 12.672 -28.365 1.00 86.50 233 ILE A C 1
ATOM 1847 O O . ILE A 1 233 ? 26.417 11.839 -28.898 1.00 86.50 233 ILE A O 1
ATOM 1851 N N . PRO A 1 234 ? 25.850 13.082 -27.093 1.00 83.06 234 PRO A N 1
ATOM 1852 C CA . PRO A 1 234 ? 26.944 12.586 -26.267 1.00 83.06 234 PRO A CA 1
ATOM 1853 C C . PRO A 1 234 ? 26.812 11.089 -26.002 1.00 83.06 234 PRO A C 1
ATOM 1855 O O . PRO A 1 234 ? 25.729 10.518 -26.153 1.00 83.06 234 PRO A O 1
ATOM 1858 N N . ASP A 1 235 ? 27.902 10.457 -25.588 1.00 78.19 235 ASP A N 1
ATOM 1859 C CA . ASP A 1 235 ? 27.868 9.074 -25.125 1.00 78.19 235 ASP A CA 1
ATOM 1860 C C . ASP A 1 235 ? 27.087 8.970 -23.801 1.00 78.19 235 ASP A C 1
ATOM 1862 O O . ASP A 1 235 ? 26.976 9.958 -23.059 1.00 78.19 235 ASP A O 1
ATOM 1866 N N . PRO A 1 236 ? 26.474 7.811 -23.500 1.00 70.31 236 PRO A N 1
ATOM 1867 C CA . PRO A 1 236 ? 25.944 7.581 -22.166 1.00 70.31 236 PRO A CA 1
ATOM 1868 C C . PRO A 1 236 ? 27.086 7.673 -21.139 1.00 70.31 236 PRO A C 1
ATOM 1870 O O . PRO A 1 236 ? 28.228 7.323 -21.460 1.00 70.31 236 PRO A O 1
ATOM 1873 N N . PRO A 1 237 ? 26.806 8.148 -19.913 1.00 72.56 237 PRO A N 1
ATOM 1874 C CA . PRO A 1 237 ? 27.793 8.108 -18.843 1.00 72.56 237 PRO A CA 1
ATOM 1875 C C . PRO A 1 237 ? 28.281 6.663 -18.644 1.00 72.56 237 PRO A C 1
ATOM 1877 O O . PRO A 1 237 ? 27.503 5.728 -18.857 1.00 72.56 237 PRO A O 1
ATOM 1880 N N . PRO A 1 238 ? 29.554 6.458 -18.260 1.00 66.19 238 PRO A N 1
ATOM 1881 C CA . PRO A 1 238 ? 30.061 5.123 -17.982 1.00 66.19 238 PRO A CA 1
ATOM 1882 C C . PRO A 1 238 ? 29.194 4.456 -16.911 1.00 66.19 238 PRO A C 1
ATOM 1884 O O . PRO A 1 238 ? 28.765 5.112 -15.959 1.00 66.19 238 PRO A O 1
ATOM 1887 N N . ASP A 1 239 ? 28.927 3.165 -17.103 1.00 58.53 239 ASP A N 1
ATOM 1888 C CA . ASP A 1 239 ? 28.091 2.353 -16.223 1.00 58.53 239 ASP A CA 1
ATOM 1889 C C . ASP A 1 239 ? 28.630 2.469 -14.787 1.00 58.53 239 ASP A C 1
ATOM 1891 O O . ASP A 1 239 ? 29.747 2.037 -14.498 1.00 58.53 239 ASP A O 1
ATOM 1895 N N . GLN A 1 240 ? 27.878 3.104 -13.883 1.00 47.88 240 GLN A N 1
ATOM 1896 C CA . GLN A 1 240 ? 28.313 3.320 -12.492 1.00 47.88 240 GLN A CA 1
ATOM 1897 C C . GLN A 1 240 ? 28.176 2.049 -11.633 1.00 47.88 240 GLN A C 1
ATOM 1899 O O . GLN A 1 240 ? 28.266 2.107 -10.410 1.00 47.88 240 GLN A O 1
ATOM 1904 N N . GLY A 1 241 ? 27.940 0.895 -12.261 1.00 46.62 241 GLY A N 1
ATOM 1905 C CA . GLY A 1 241 ? 27.818 -0.402 -11.611 1.00 46.62 241 GLY A CA 1
ATOM 1906 C C . GLY A 1 241 ? 29.152 -1.139 -11.528 1.00 46.62 241 GLY A C 1
ATOM 1907 O O . GLY A 1 241 ? 29.405 -2.045 -12.322 1.00 46.62 241 GLY A O 1
ATOM 1908 N N . ARG A 1 242 ? 29.974 -0.783 -10.539 1.00 34.53 242 ARG A N 1
ATOM 1909 C CA . ARG A 1 242 ? 30.872 -1.728 -9.869 1.00 34.53 242 ARG A CA 1
ATOM 1910 C C . ARG A 1 242 ? 30.653 -1.621 -8.367 1.00 34.53 242 ARG A C 1
ATOM 1912 O O . ARG A 1 242 ? 30.569 -0.473 -7.884 1.00 34.53 242 ARG A O 1
#